Protein AF-A0A956S9A5-F1 (afdb_monomer_lite)

Sequence (241 aa):
MGPKPAIQQMDSRTGERVVLVNHPRTFAEIAREVYGDEKPAATLAALAGLPADEPAPAGTVLVVPPAGELESRRQAATAAQREFEAGLTAAKREGDLAASAHFKEALRLAPWRDDIRYNLGLSLLAAGFPLEALPPLEETARRRPDHAESRYALGSALRGLKAWDRAEREFDAAISLAPDHVAARLALARTHWDQGDTEGATAEVRDLIARYPDDPVTKTARQWLARATDQKVGASIRPQP

Structure (mmCIF, N/CA/C/O backbone):
data_AF-A0A956S9A5-F1
#
_entry.id   AF-A0A956S9A5-F1
#
loop_
_atom_site.group_PDB
_atom_site.id
_atom_site.type_symbol
_atom_site.label_atom_id
_atom_site.label_alt_id
_atom_site.label_comp_id
_atom_site.label_asym_id
_atom_site.label_entity_id
_atom_site.label_seq_id
_atom_site.pdbx_PDB_ins_code
_atom_site.Cartn_x
_atom_site.Cartn_y
_atom_site.Cartn_z
_atom_site.occupancy
_atom_site.B_iso_or_equiv
_atom_site.auth_seq_id
_atom_site.auth_comp_id
_atom_site.auth_asym_id
_atom_site.auth_atom_id
_atom_site.pdbx_PDB_model_num
ATOM 1 N N . MET A 1 1 ? -5.202 -22.635 -27.419 1.00 36.19 1 MET A N 1
ATOM 2 C CA . MET A 1 1 ? -5.432 -21.184 -27.256 1.00 36.19 1 MET A CA 1
ATOM 3 C C . MET A 1 1 ? -4.132 -20.593 -26.741 1.00 36.19 1 MET A C 1
ATOM 5 O O . MET A 1 1 ? -3.686 -21.033 -25.693 1.00 36.19 1 MET A O 1
ATOM 9 N N . GLY A 1 2 ? -3.461 -19.731 -27.510 1.00 39.34 2 GLY A N 1
ATOM 10 C CA . GLY A 1 2 ? -2.224 -19.084 -27.050 1.00 39.34 2 GLY A CA 1
ATOM 11 C C . GLY A 1 2 ? -2.500 -18.102 -25.901 1.00 39.34 2 GLY A C 1
ATOM 12 O O . GLY A 1 2 ? -3.649 -17.667 -25.761 1.00 39.34 2 GLY A O 1
ATOM 13 N N . PRO A 1 3 ? -1.498 -17.765 -25.068 1.00 48.66 3 PRO A N 1
ATOM 14 C CA . PRO A 1 3 ? -1.671 -16.778 -24.009 1.00 48.66 3 PRO A CA 1
ATOM 15 C C . PRO A 1 3 ? -2.125 -15.441 -24.612 1.00 48.66 3 PRO A C 1
ATOM 17 O O . PRO A 1 3 ? -1.601 -14.988 -25.629 1.00 48.66 3 PRO A O 1
ATOM 20 N N . LYS A 1 4 ? -3.147 -14.836 -24.001 1.00 48.91 4 LYS A N 1
ATOM 21 C CA . LYS A 1 4 ? -3.674 -13.517 -24.376 1.00 48.91 4 LYS A CA 1
ATOM 22 C C . LYS A 1 4 ? -2.534 -12.484 -24.245 1.00 48.91 4 LYS A C 1
ATOM 24 O O . LYS A 1 4 ? -1.832 -12.546 -23.233 1.00 48.91 4 LYS A O 1
ATOM 29 N N . PRO A 1 5 ? -2.336 -11.567 -25.212 1.00 48.38 5 PRO A N 1
ATOM 30 C CA . PRO A 1 5 ? -1.254 -10.582 -25.148 1.00 48.38 5 PRO A CA 1
ATOM 31 C C . PRO A 1 5 ? -1.337 -9.752 -23.860 1.00 48.38 5 PRO A C 1
ATOM 33 O O . PRO A 1 5 ? -2.430 -9.392 -23.415 1.00 48.38 5 PRO A O 1
ATOM 36 N N . ALA A 1 6 ? -0.184 -9.475 -23.250 1.00 56.06 6 ALA A N 1
ATOM 37 C CA . ALA A 1 6 ? -0.067 -8.793 -21.959 1.00 56.06 6 ALA A CA 1
ATOM 38 C C . ALA A 1 6 ? -0.166 -7.257 -22.070 1.00 56.06 6 ALA A C 1
ATOM 40 O O . ALA A 1 6 ? -0.225 -6.553 -21.061 1.00 56.06 6 ALA A O 1
ATOM 41 N N . ILE A 1 7 ? -0.197 -6.727 -23.296 1.00 55.84 7 ILE A N 1
ATOM 42 C CA . ILE A 1 7 ? -0.245 -5.291 -23.584 1.00 55.84 7 ILE A CA 1
ATOM 43 C C . ILE A 1 7 ? -1.703 -4.824 -23.552 1.00 55.84 7 ILE A C 1
ATOM 45 O O . ILE A 1 7 ? -2.476 -5.147 -24.453 1.00 55.84 7 ILE A O 1
ATOM 49 N N . GLN A 1 8 ? -2.082 -4.060 -22.526 1.00 59.78 8 GLN A N 1
ATOM 50 C CA . GLN A 1 8 ? -3.458 -3.568 -22.390 1.00 59.78 8 GLN A CA 1
ATOM 51 C C . GLN A 1 8 ? -3.634 -2.125 -22.871 1.00 59.78 8 GLN A C 1
ATOM 53 O O . GLN A 1 8 ? -4.724 -1.771 -23.316 1.00 59.78 8 GLN A O 1
ATOM 58 N N . GLN A 1 9 ? -2.589 -1.289 -22.825 1.00 61.34 9 GLN A N 1
ATOM 59 C CA . GLN A 1 9 ? -2.731 0.122 -23.188 1.00 61.34 9 GLN A CA 1
ATOM 60 C C . GLN A 1 9 ? -1.400 0.762 -23.604 1.00 61.34 9 GLN A C 1
ATOM 62 O O . GLN A 1 9 ? -0.365 0.522 -22.985 1.00 61.34 9 GLN A O 1
ATOM 67 N N . MET A 1 10 ? -1.434 1.589 -24.652 1.00 61.59 10 MET A N 1
ATOM 68 C CA . MET A 1 10 ? -0.328 2.450 -25.083 1.00 61.59 10 MET A CA 1
ATOM 69 C C . MET A 1 10 ? -0.740 3.900 -24.827 1.00 61.59 10 MET A C 1
ATOM 71 O O . MET A 1 10 ? -1.779 4.325 -25.337 1.00 61.59 10 MET A O 1
ATOM 75 N N . ASP A 1 11 ? 0.040 4.654 -24.052 1.00 67.19 11 ASP A N 1
ATOM 76 C CA . ASP A 1 11 ? -0.182 6.097 -23.936 1.00 67.19 11 ASP A CA 1
ATOM 77 C C . ASP A 1 11 ? 0.394 6.774 -25.183 1.00 67.19 11 ASP A C 1
ATOM 79 O O . ASP A 1 11 ? 1.605 6.806 -25.408 1.00 67.19 11 ASP A O 1
ATOM 83 N N . SER A 1 12 ? -0.489 7.319 -26.020 1.00 63.22 12 SER A N 1
ATOM 84 C CA . SER A 1 12 ? -0.116 7.972 -27.274 1.00 63.22 12 SER A CA 1
ATOM 85 C C . SER A 1 12 ? 0.717 9.245 -27.087 1.00 63.22 12 SER A C 1
ATOM 87 O O . SER A 1 12 ? 1.270 9.739 -28.065 1.00 63.22 12 SER A O 1
ATOM 89 N N . ARG A 1 13 ? 0.793 9.805 -25.871 1.00 68.00 13 ARG A N 1
ATOM 90 C CA . ARG A 1 13 ? 1.569 11.019 -25.568 1.00 68.00 13 ARG A CA 1
ATOM 91 C C . ARG A 1 13 ? 2.991 10.717 -25.113 1.00 68.00 13 ARG A C 1
ATOM 93 O O . ARG A 1 13 ? 3.889 11.481 -25.449 1.00 68.00 13 ARG A O 1
ATOM 100 N N . THR A 1 14 ? 3.198 9.640 -24.357 1.00 75.69 14 THR A N 1
ATOM 101 C CA . THR A 1 14 ? 4.522 9.276 -23.817 1.00 75.69 14 THR A CA 1
ATOM 102 C C . THR A 1 14 ? 5.188 8.142 -24.595 1.00 75.69 14 THR A C 1
ATOM 104 O O . THR A 1 14 ? 6.391 7.939 -24.473 1.00 75.69 14 THR A O 1
ATOM 107 N N . GLY A 1 15 ? 4.430 7.388 -25.399 1.00 81.00 15 GLY A N 1
ATOM 108 C CA . GLY A 1 15 ? 4.918 6.172 -26.053 1.00 81.00 15 GLY A CA 1
ATOM 109 C C . GLY A 1 15 ? 5.131 5.003 -25.084 1.00 81.00 15 GLY A C 1
ATOM 110 O O . GLY A 1 15 ? 5.594 3.941 -25.502 1.00 81.00 15 GLY A O 1
ATOM 111 N N . GLU A 1 16 ? 4.791 5.177 -23.803 1.00 86.50 16 GLU A N 1
ATOM 112 C CA . GLU A 1 16 ? 4.852 4.123 -22.799 1.00 86.50 16 GLU A CA 1
ATOM 113 C C . GLU A 1 16 ? 3.744 3.091 -23.035 1.00 86.50 16 GLU A C 1
ATOM 115 O O . GLU A 1 16 ? 2.628 3.398 -23.471 1.00 86.50 16 GLU A O 1
ATOM 120 N N . ARG A 1 17 ? 4.058 1.837 -22.718 1.00 87.75 17 ARG A N 1
ATOM 121 C CA . ARG A 1 17 ? 3.117 0.719 -22.743 1.00 87.75 17 ARG A CA 1
ATOM 122 C C . ARG A 1 17 ? 2.885 0.236 -21.325 1.00 87.75 17 ARG A C 1
ATOM 124 O O . ARG A 1 17 ? 3.840 -0.007 -20.597 1.00 87.75 17 ARG A O 1
ATOM 131 N N . VAL A 1 18 ? 1.628 0.045 -20.948 1.00 85.25 18 VAL A N 1
ATOM 132 C CA . VAL A 1 18 ? 1.277 -0.593 -19.678 1.00 85.25 18 VAL A CA 1
ATOM 133 C C . VAL A 1 18 ? 1.044 -2.076 -19.933 1.00 85.25 18 VAL A C 1
ATOM 135 O O . VAL A 1 18 ? 0.191 -2.465 -20.739 1.00 85.25 18 VAL A O 1
ATOM 138 N N . VAL A 1 19 ? 1.831 -2.901 -19.250 1.00 87.12 19 VAL A N 1
ATOM 139 C CA . VAL A 1 19 ? 1.773 -4.360 -19.318 1.00 87.12 19 VAL A CA 1
ATOM 140 C C . VAL A 1 19 ? 1.254 -4.886 -17.987 1.00 87.12 19 VAL A C 1
ATOM 142 O O . VAL A 1 19 ? 1.865 -4.639 -16.950 1.00 87.12 19 VAL A O 1
ATOM 145 N N . LEU A 1 20 ? 0.139 -5.618 -18.022 1.00 85.75 20 LEU A N 1
ATOM 146 C CA . LEU A 1 20 ? -0.380 -6.344 -16.862 1.00 85.75 20 LEU A CA 1
ATOM 147 C C . LEU A 1 20 ? -0.002 -7.820 -16.987 1.00 85.75 20 LEU A C 1
ATOM 149 O O . LEU A 1 20 ? -0.411 -8.510 -17.927 1.00 85.75 20 LEU A O 1
ATOM 153 N N . VAL A 1 21 ? 0.768 -8.315 -16.025 1.00 86.31 21 VAL A N 1
ATOM 154 C CA . VAL A 1 21 ? 1.187 -9.714 -15.965 1.00 86.31 21 VAL A CA 1
ATOM 155 C C . VAL A 1 21 ? 0.038 -10.549 -15.399 1.00 86.31 21 VAL A C 1
ATOM 157 O O . VAL A 1 21 ? -0.224 -10.537 -14.205 1.00 86.31 21 VAL A O 1
ATOM 160 N N . ASN A 1 22 ? -0.690 -11.271 -16.253 1.00 81.81 22 ASN A N 1
ATOM 161 C CA . ASN A 1 22 ? -1.873 -12.041 -15.825 1.00 81.81 22 ASN A CA 1
ATOM 162 C C . ASN A 1 22 ? -1.532 -13.382 -15.141 1.00 81.81 22 ASN A C 1
ATOM 164 O O . ASN A 1 22 ? -2.367 -13.961 -14.457 1.00 81.81 22 ASN A O 1
ATOM 168 N N . HIS A 1 23 ? -0.331 -13.906 -15.372 1.00 85.38 23 HIS A N 1
ATOM 169 C CA . HIS A 1 23 ? 0.218 -15.128 -14.778 1.00 85.38 23 HIS A CA 1
ATOM 170 C C . HIS A 1 23 ? 1.739 -14.970 -14.683 1.00 85.38 23 HIS A C 1
ATOM 172 O O . HIS A 1 23 ? 2.278 -14.189 -15.471 1.00 85.38 23 HIS A O 1
ATOM 178 N N . PRO A 1 24 ? 2.433 -15.681 -13.772 1.00 92.00 24 PRO A N 1
ATOM 179 C CA . PRO A 1 24 ? 3.872 -15.526 -13.605 1.00 92.00 24 PRO A CA 1
ATOM 180 C C . PRO A 1 24 ? 4.634 -15.675 -14.925 1.00 92.00 24 PRO A C 1
ATOM 182 O O . PRO A 1 24 ? 4.429 -16.655 -15.644 1.00 92.00 24 PRO A O 1
ATOM 185 N N . ARG A 1 25 ? 5.485 -14.697 -15.249 1.00 93.06 25 ARG A N 1
ATOM 186 C CA . ARG A 1 25 ? 6.255 -14.652 -16.502 1.00 93.06 25 ARG A CA 1
ATOM 187 C C . ARG A 1 25 ? 7.646 -14.094 -16.288 1.00 93.06 25 ARG A C 1
ATOM 189 O O . ARG A 1 25 ? 7.833 -13.146 -15.533 1.00 93.06 25 ARG A O 1
ATOM 196 N N . THR A 1 26 ? 8.622 -14.631 -17.003 1.00 95.94 26 THR A N 1
ATOM 197 C CA . THR A 1 26 ? 9.985 -14.094 -16.982 1.00 95.94 26 THR A CA 1
ATOM 198 C C . THR A 1 26 ? 10.046 -12.738 -17.686 1.00 95.94 26 THR A C 1
ATOM 200 O O . THR A 1 26 ? 9.329 -12.474 -18.657 1.00 95.94 26 THR A O 1
ATOM 203 N N . PHE A 1 27 ? 10.965 -11.873 -17.258 1.00 95.19 27 PHE A N 1
ATOM 204 C CA . PHE A 1 27 ? 11.183 -10.594 -17.937 1.00 95.19 27 PHE A CA 1
ATOM 205 C C . PHE A 1 27 ? 11.709 -10.754 -19.368 1.00 95.19 27 PHE A C 1
ATOM 207 O O . PHE A 1 27 ? 11.480 -9.876 -20.196 1.00 95.19 27 PHE A O 1
ATOM 214 N N . ALA A 1 28 ? 12.353 -11.879 -19.687 1.00 95.94 28 ALA A N 1
ATOM 215 C CA . ALA A 1 28 ? 12.784 -12.218 -21.041 1.00 95.94 28 ALA A CA 1
ATOM 216 C C . ALA A 1 28 ? 11.595 -12.484 -21.978 1.00 95.94 28 ALA A C 1
ATOM 218 O O . ALA A 1 28 ? 11.556 -11.977 -23.101 1.00 95.94 28 ALA A O 1
ATOM 219 N N . GLU A 1 29 ? 10.570 -13.200 -21.505 1.00 94.25 29 GLU A N 1
ATOM 220 C CA . GLU A 1 29 ? 9.326 -13.384 -22.257 1.00 94.25 29 GLU A CA 1
ATOM 221 C C . GLU A 1 29 ? 8.607 -12.054 -22.486 1.00 94.25 29 GLU A C 1
ATOM 223 O O . GLU A 1 29 ? 8.100 -11.819 -23.582 1.00 94.25 29 GLU A O 1
ATOM 228 N N . ILE A 1 30 ? 8.552 -11.192 -21.466 1.00 92.69 30 ILE A N 1
ATOM 229 C CA . ILE A 1 30 ? 7.927 -9.867 -21.575 1.00 92.69 30 ILE A CA 1
ATOM 230 C C . ILE A 1 30 ? 8.717 -8.994 -22.561 1.00 92.69 30 ILE A C 1
ATOM 232 O O . ILE A 1 30 ? 8.127 -8.375 -23.445 1.00 92.69 30 ILE A O 1
ATOM 236 N N . ALA A 1 31 ? 10.049 -8.980 -22.468 1.00 94.31 31 ALA A N 1
ATOM 237 C CA . ALA A 1 31 ? 10.907 -8.211 -23.362 1.00 94.31 31 ALA A CA 1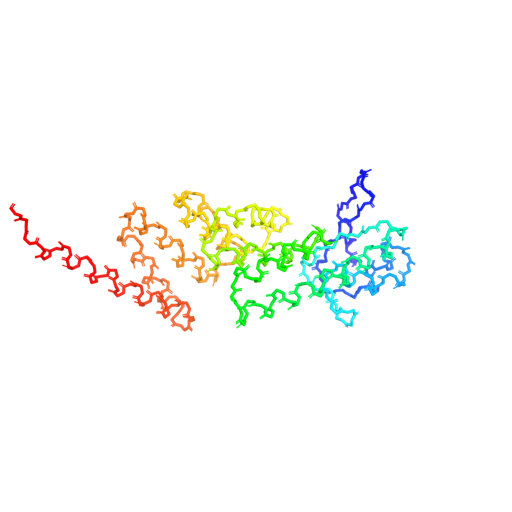
ATOM 238 C C . ALA A 1 31 ? 10.748 -8.651 -24.825 1.00 94.31 31 ALA A C 1
ATOM 240 O O . ALA A 1 31 ? 10.549 -7.802 -25.694 1.00 94.31 31 ALA A O 1
ATOM 241 N N . ARG A 1 32 ? 10.725 -9.964 -25.092 1.00 94.69 32 ARG A N 1
ATOM 242 C CA . ARG A 1 32 ? 10.516 -10.501 -26.444 1.00 94.69 32 ARG A CA 1
ATOM 243 C C . ARG A 1 32 ? 9.165 -10.081 -27.022 1.00 94.69 32 ARG A C 1
ATOM 245 O O . ARG A 1 32 ? 9.091 -9.743 -28.198 1.00 94.69 32 ARG A O 1
ATOM 252 N N . GLU A 1 33 ? 8.108 -10.084 -26.213 1.00 91.00 33 GLU A N 1
ATOM 253 C CA . GLU A 1 33 ? 6.774 -9.653 -26.647 1.00 91.00 33 GLU A CA 1
ATOM 254 C C . GLU A 1 33 ? 6.718 -8.152 -26.955 1.00 91.00 33 GLU A C 1
ATOM 256 O O . GLU A 1 33 ? 6.114 -7.745 -27.946 1.00 91.00 33 GLU A O 1
ATOM 261 N N . VAL A 1 34 ? 7.345 -7.320 -26.120 1.00 90.69 34 VAL A N 1
ATOM 262 C CA . VAL A 1 34 ? 7.227 -5.862 -26.236 1.00 90.69 34 VAL A CA 1
ATOM 263 C C . VAL A 1 34 ? 8.215 -5.275 -27.248 1.00 90.69 34 VAL A C 1
ATOM 265 O O . VAL A 1 34 ? 7.842 -4.377 -28.010 1.00 90.69 34 VAL A O 1
ATOM 268 N N . TYR A 1 35 ? 9.452 -5.767 -27.265 1.00 91.69 35 TYR A N 1
ATOM 269 C CA . TYR A 1 35 ? 10.567 -5.210 -28.038 1.00 91.69 35 TYR A CA 1
ATOM 270 C C . TYR A 1 35 ? 11.058 -6.115 -29.171 1.00 91.69 35 TYR A C 1
ATOM 272 O O . TYR A 1 35 ? 11.801 -5.648 -30.029 1.00 91.69 35 TYR A O 1
ATOM 280 N N . GLY A 1 36 ? 10.647 -7.385 -29.207 1.00 93.00 36 GLY A N 1
ATOM 281 C CA . GLY A 1 36 ? 11.116 -8.353 -30.202 1.00 93.00 36 GLY A CA 1
ATOM 282 C C . GLY A 1 36 ? 12.440 -9.041 -29.849 1.00 93.00 36 GLY A C 1
ATOM 283 O O . GLY A 1 36 ? 12.896 -9.887 -30.615 1.00 93.00 36 GLY A O 1
ATOM 284 N N . ASP A 1 37 ? 13.047 -8.733 -28.699 1.00 94.31 37 ASP A N 1
ATOM 285 C CA . ASP A 1 37 ? 14.264 -9.386 -28.210 1.00 94.31 37 ASP A CA 1
ATOM 286 C C . ASP A 1 37 ? 14.319 -9.439 -26.669 1.00 94.31 37 ASP A C 1
ATOM 288 O O . ASP A 1 37 ? 13.524 -8.798 -25.985 1.00 94.31 37 ASP A O 1
ATOM 292 N N . GLU A 1 38 ? 15.231 -10.240 -26.111 1.00 95.69 38 GLU A N 1
ATOM 293 C CA . GLU A 1 38 ? 15.335 -10.464 -24.658 1.00 95.69 38 GLU A CA 1
ATOM 294 C C . GLU A 1 38 ? 16.300 -9.513 -23.933 1.00 95.69 38 GLU A C 1
ATOM 296 O O . GLU A 1 38 ? 16.346 -9.519 -22.702 1.00 95.69 38 GLU A O 1
ATOM 301 N N . LYS A 1 39 ? 17.079 -8.687 -24.644 1.00 95.06 39 LYS A N 1
ATOM 302 C CA . LYS A 1 39 ? 18.122 -7.843 -24.032 1.00 95.06 39 LYS A CA 1
ATOM 303 C C . LYS A 1 39 ? 17.563 -6.887 -22.966 1.00 95.06 39 LYS A C 1
ATOM 305 O O . LYS A 1 39 ? 18.237 -6.706 -21.951 1.00 95.06 39 LYS A O 1
ATOM 310 N N . PRO A 1 40 ? 16.351 -6.307 -23.112 1.00 95.81 40 PRO A N 1
ATOM 311 C CA . PRO A 1 40 ? 15.763 -5.453 -22.084 1.00 95.81 40 PRO A CA 1
ATOM 312 C C . PRO A 1 40 ? 15.296 -6.173 -20.814 1.00 95.81 40 PRO A C 1
ATOM 314 O O . PRO A 1 40 ? 14.838 -5.487 -19.906 1.00 95.81 40 PRO A O 1
ATOM 317 N N . ALA A 1 41 ? 15.381 -7.505 -20.708 1.00 95.38 41 ALA A N 1
ATOM 318 C CA . ALA A 1 41 ? 14.819 -8.255 -19.579 1.00 95.38 41 ALA A CA 1
ATOM 319 C C . ALA A 1 41 ? 15.283 -7.727 -18.210 1.00 95.38 41 ALA A C 1
ATOM 321 O O . ALA A 1 41 ? 14.459 -7.408 -17.355 1.00 95.38 41 ALA A O 1
ATOM 322 N N . ALA A 1 42 ? 16.594 -7.549 -18.026 1.00 95.25 42 ALA A N 1
ATOM 323 C CA . ALA A 1 42 ? 17.145 -7.021 -16.776 1.00 95.25 42 ALA A CA 1
ATOM 324 C C . ALA A 1 42 ? 16.690 -5.577 -16.497 1.00 95.25 42 ALA A C 1
ATOM 326 O O . ALA A 1 42 ? 16.476 -5.198 -15.347 1.00 95.25 42 ALA A O 1
ATOM 327 N N . THR A 1 43 ? 16.500 -4.771 -17.546 1.00 96.19 43 THR A N 1
ATOM 328 C CA . THR A 1 43 ? 15.936 -3.425 -17.411 1.00 96.19 43 THR A CA 1
ATOM 329 C C . THR A 1 43 ? 14.488 -3.487 -16.951 1.00 96.19 43 THR A C 1
ATOM 331 O O . THR A 1 43 ? 14.124 -2.773 -16.026 1.00 96.19 43 THR A O 1
ATOM 334 N N . LEU A 1 44 ? 13.665 -4.353 -17.547 1.00 95.38 44 LEU A N 1
ATOM 335 C CA . LEU A 1 44 ? 12.268 -4.515 -17.149 1.00 95.38 44 LEU A CA 1
ATOM 336 C C . LEU A 1 44 ? 12.135 -4.983 -15.695 1.00 95.38 44 LEU A C 1
ATOM 338 O O . LEU A 1 44 ? 11.287 -4.460 -14.974 1.00 95.38 44 LEU A O 1
ATOM 342 N N . ALA A 1 45 ? 13.012 -5.886 -15.250 1.00 95.00 45 ALA A N 1
ATOM 343 C CA . ALA A 1 45 ? 13.087 -6.304 -13.853 1.00 95.00 45 ALA A CA 1
ATOM 344 C C . ALA A 1 45 ? 13.397 -5.122 -12.921 1.00 95.00 45 ALA A C 1
ATOM 346 O O . ALA A 1 45 ? 12.664 -4.867 -11.964 1.00 95.00 45 ALA A O 1
ATOM 347 N N . ALA A 1 46 ? 14.409 -4.318 -13.266 1.00 95.06 46 ALA A N 1
ATOM 348 C CA . ALA A 1 46 ? 14.752 -3.116 -12.510 1.00 95.06 46 ALA A CA 1
ATOM 349 C C . ALA A 1 46 ? 13.588 -2.108 -12.461 1.00 95.06 46 ALA A C 1
ATOM 351 O O . ALA A 1 46 ? 13.290 -1.558 -11.400 1.00 95.06 46 ALA A O 1
ATOM 352 N N . LEU A 1 47 ? 12.884 -1.897 -13.580 1.00 94.75 47 LEU A N 1
ATOM 353 C CA . LEU A 1 47 ? 11.714 -1.014 -13.639 1.00 94.75 47 LEU A CA 1
ATOM 354 C C . LEU A 1 47 ? 10.554 -1.502 -12.770 1.00 94.75 47 LEU A C 1
ATOM 356 O O . LEU A 1 47 ? 9.820 -0.662 -12.250 1.00 94.75 47 LEU A O 1
ATOM 360 N N . ALA A 1 48 ? 10.411 -2.818 -12.603 1.00 92.56 48 ALA A N 1
ATOM 361 C CA . ALA A 1 48 ? 9.445 -3.431 -11.698 1.00 92.56 48 ALA A CA 1
ATOM 362 C C . ALA A 1 48 ? 9.896 -3.415 -10.228 1.00 92.56 48 ALA A C 1
ATOM 364 O O . ALA A 1 48 ? 9.067 -3.604 -9.344 1.00 92.56 48 ALA A O 1
ATOM 365 N N . GLY A 1 49 ? 11.190 -3.210 -9.960 1.00 92.69 49 GLY A N 1
ATOM 366 C CA . GLY A 1 49 ? 11.757 -3.395 -8.622 1.00 92.69 49 GLY A CA 1
ATOM 367 C C . GLY A 1 49 ? 11.891 -4.840 -8.192 1.00 92.69 49 GLY A C 1
ATOM 368 O O . GLY A 1 49 ? 11.838 -5.117 -6.998 1.00 92.69 49 GLY A O 1
ATOM 369 N N . LEU A 1 50 ? 12.008 -5.748 -9.156 1.00 92.31 50 LEU A N 1
ATOM 370 C CA . LEU A 1 50 ? 12.055 -7.180 -8.917 1.00 92.31 50 LEU A CA 1
ATOM 371 C C . LEU A 1 50 ? 13.422 -7.748 -9.323 1.00 92.31 50 LEU A C 1
ATOM 373 O O . LEU A 1 50 ? 14.082 -7.183 -10.205 1.00 92.31 50 LEU A O 1
ATOM 377 N N . PRO A 1 51 ? 13.856 -8.860 -8.704 1.00 91.81 51 PRO A N 1
ATOM 378 C CA . PRO A 1 51 ? 15.035 -9.593 -9.150 1.00 91.81 51 PRO A CA 1
ATOM 379 C C . PRO A 1 51 ? 14.879 -10.043 -10.608 1.00 91.81 51 PRO A C 1
ATOM 381 O O . PRO A 1 51 ? 13.795 -10.428 -11.042 1.00 91.81 51 PRO A O 1
ATOM 384 N N . ALA A 1 52 ? 15.960 -9.980 -11.388 1.00 90.44 52 ALA A N 1
ATOM 385 C CA . ALA A 1 52 ? 15.920 -10.329 -12.812 1.00 90.44 52 ALA A CA 1
ATOM 386 C C . ALA A 1 52 ? 15.835 -11.843 -13.069 1.00 90.44 52 ALA A C 1
ATOM 388 O O . ALA A 1 52 ? 15.462 -12.259 -14.166 1.00 90.44 52 ALA A O 1
ATOM 389 N N . ASP A 1 53 ? 16.206 -12.645 -12.077 1.00 91.62 53 ASP A N 1
ATOM 390 C CA . ASP A 1 53 ? 16.165 -14.104 -12.067 1.00 91.62 53 ASP A CA 1
ATOM 391 C C . ASP A 1 53 ? 14.816 -14.671 -11.600 1.00 91.62 53 ASP A C 1
ATOM 393 O O . ASP A 1 53 ? 14.548 -15.855 -11.804 1.00 91.62 53 ASP A O 1
ATOM 397 N N . GLU A 1 54 ? 13.937 -13.831 -11.050 1.00 92.69 54 GLU A N 1
ATOM 398 C CA . GLU A 1 54 ? 12.587 -14.218 -10.655 1.00 92.69 54 GLU A CA 1
ATOM 399 C C . GLU A 1 54 ? 11.549 -13.831 -11.724 1.00 92.69 54 GLU A C 1
ATOM 401 O O . GLU A 1 54 ? 11.659 -12.787 -12.380 1.00 92.69 54 GLU A O 1
ATOM 406 N N . PRO A 1 55 ? 10.508 -14.657 -11.933 1.00 92.69 55 PRO A N 1
ATOM 407 C CA . PRO A 1 55 ? 9.402 -14.272 -12.792 1.00 92.69 55 PRO A CA 1
ATOM 408 C C . PRO A 1 55 ? 8.615 -13.122 -12.155 1.00 92.69 55 PRO A C 1
ATOM 410 O O . PRO A 1 55 ? 8.335 -13.131 -10.958 1.00 92.69 55 PRO A O 1
ATOM 413 N N . ALA A 1 56 ? 8.177 -12.171 -12.979 1.00 91.50 56 ALA A N 1
ATOM 414 C CA . ALA A 1 56 ? 7.190 -11.181 -12.581 1.00 91.50 56 ALA A CA 1
ATOM 415 C C . ALA A 1 56 ? 5.910 -11.905 -12.121 1.00 91.50 56 ALA A C 1
ATOM 417 O O . ALA A 1 56 ? 5.360 -12.692 -12.902 1.00 91.50 56 ALA A O 1
ATOM 418 N N . PRO A 1 57 ? 5.433 -11.680 -10.884 1.00 90.88 57 PRO A N 1
ATOM 419 C CA . PRO A 1 57 ? 4.209 -12.296 -10.384 1.00 90.88 57 PRO A CA 1
ATOM 420 C C . PRO A 1 57 ? 2.961 -11.914 -11.185 1.00 90.88 57 PRO A C 1
ATOM 422 O O . PRO A 1 57 ? 2.911 -10.903 -11.889 1.00 90.88 57 PRO A O 1
ATOM 425 N N . ALA A 1 58 ? 1.897 -12.703 -11.022 1.00 86.12 58 ALA A N 1
ATOM 426 C CA . ALA A 1 58 ? 0.579 -12.283 -11.482 1.00 86.12 58 ALA A CA 1
ATOM 427 C C . ALA A 1 58 ? 0.157 -10.978 -10.775 1.00 86.12 58 ALA A C 1
ATOM 429 O O . ALA A 1 58 ? 0.404 -10.800 -9.584 1.00 86.12 58 ALA A O 1
ATOM 430 N N . GLY A 1 59 ? -0.468 -10.064 -11.513 1.00 80.69 59 GLY A N 1
ATOM 431 C CA . GLY A 1 59 ? -0.843 -8.733 -11.039 1.00 80.69 59 GLY A CA 1
ATOM 432 C C . GLY A 1 59 ? 0.275 -7.688 -11.122 1.00 80.69 59 GLY A C 1
ATOM 433 O O . GLY A 1 59 ? 0.032 -6.527 -10.796 1.00 80.69 59 GLY A O 1
ATOM 434 N N . THR A 1 60 ? 1.489 -8.041 -11.570 1.00 86.00 60 THR A N 1
ATOM 435 C CA . THR A 1 60 ? 2.534 -7.036 -11.815 1.00 86.00 60 THR A CA 1
ATOM 436 C C . THR A 1 60 ? 2.097 -6.092 -12.932 1.00 86.00 60 THR A C 1
ATOM 438 O O . THR A 1 60 ? 1.862 -6.511 -14.066 1.00 86.00 60 THR A O 1
ATOM 441 N N . VAL A 1 61 ? 2.020 -4.803 -12.605 1.00 84.56 61 VAL A N 1
ATOM 442 C CA . VAL A 1 61 ? 1.811 -3.716 -13.563 1.00 84.56 61 VAL A CA 1
ATOM 443 C C . VAL A 1 61 ? 3.171 -3.129 -13.906 1.00 84.56 61 VAL A C 1
ATOM 445 O O . VAL A 1 61 ? 3.863 -2.596 -13.041 1.00 84.56 61 VAL A O 1
ATOM 448 N N . LEU A 1 62 ? 3.557 -3.222 -15.173 1.00 88.00 62 LEU A N 1
ATOM 449 C CA . LEU A 1 62 ? 4.824 -2.715 -15.672 1.00 88.00 62 LEU A CA 1
ATOM 450 C C . LEU A 1 62 ? 4.574 -1.569 -16.650 1.00 88.00 62 LEU A C 1
ATOM 452 O O . LEU A 1 62 ? 3.907 -1.742 -17.670 1.00 88.00 62 LEU A O 1
ATOM 456 N N . VAL A 1 63 ? 5.140 -0.403 -16.347 1.00 88.50 63 VAL A N 1
ATOM 457 C CA . VAL A 1 63 ? 5.192 0.725 -17.281 1.00 88.50 63 VAL A CA 1
ATOM 458 C C . VAL A 1 63 ? 6.469 0.587 -18.096 1.00 88.50 63 VAL A C 1
ATOM 460 O O . VAL A 1 63 ? 7.576 0.769 -17.591 1.00 88.50 63 VAL A O 1
ATOM 463 N N . VAL A 1 64 ? 6.303 0.203 -19.353 1.00 90.56 64 VAL A N 1
ATOM 464 C CA . VAL A 1 64 ? 7.384 -0.132 -20.267 1.00 90.56 64 VAL A CA 1
ATOM 465 C C . VAL A 1 64 ? 7.672 1.071 -21.174 1.00 90.56 64 VAL A C 1
ATOM 467 O O . VAL A 1 64 ? 6.794 1.464 -21.947 1.00 90.56 64 VAL A O 1
ATOM 470 N N . PRO A 1 65 ? 8.869 1.679 -21.100 1.00 92.25 65 PRO A N 1
ATOM 471 C CA . PRO A 1 65 ? 9.198 2.870 -21.875 1.00 92.25 65 PRO A CA 1
ATOM 472 C C . PRO A 1 65 ? 9.606 2.519 -23.320 1.00 92.25 65 PRO A C 1
ATOM 474 O O . PRO A 1 65 ? 9.929 1.362 -23.617 1.00 92.25 65 PRO A O 1
ATOM 477 N N . PRO A 1 66 ? 9.649 3.497 -24.241 1.00 92.25 66 PRO A N 1
ATOM 478 C CA . PRO A 1 66 ? 10.231 3.304 -25.567 1.00 92.25 66 PRO A CA 1
ATOM 479 C C . PRO A 1 66 ? 11.681 2.801 -25.498 1.00 92.25 66 PRO A C 1
ATOM 481 O O . PRO A 1 66 ? 12.418 3.116 -24.564 1.00 92.25 66 PRO A O 1
ATOM 484 N N . ALA A 1 67 ? 12.128 2.062 -26.520 1.00 92.19 67 ALA A N 1
ATOM 485 C CA . ALA A 1 67 ? 13.463 1.449 -26.532 1.00 92.19 67 ALA A CA 1
ATOM 486 C C . ALA A 1 67 ? 14.609 2.462 -26.314 1.00 92.19 67 ALA A C 1
ATOM 488 O O . ALA A 1 67 ? 15.589 2.149 -25.643 1.00 92.19 67 ALA A O 1
ATOM 489 N N . GLY A 1 68 ? 14.462 3.691 -26.824 1.00 93.94 68 GLY A N 1
ATOM 490 C CA . GLY A 1 68 ? 15.446 4.768 -26.656 1.00 93.94 68 GLY A CA 1
ATOM 491 C C . GLY A 1 68 ? 15.583 5.306 -25.224 1.00 93.94 68 GLY A C 1
ATOM 492 O O . GLY A 1 68 ? 16.574 5.961 -24.920 1.00 93.94 68 GLY A O 1
ATOM 493 N N . GLU A 1 69 ? 14.629 5.014 -24.337 1.00 94.81 69 GLU A N 1
ATOM 494 C CA . GLU A 1 69 ? 14.633 5.448 -22.932 1.00 94.81 69 GLU A CA 1
ATOM 495 C C . GLU A 1 69 ? 15.059 4.343 -21.957 1.00 94.81 69 GLU A C 1
ATOM 497 O O . GLU A 1 69 ? 15.198 4.597 -20.763 1.00 94.81 69 GLU A O 1
ATOM 502 N N . LEU A 1 70 ? 15.274 3.110 -22.430 1.00 94.38 70 LEU A N 1
ATOM 503 C CA . LEU A 1 70 ? 15.548 1.962 -21.562 1.00 94.38 70 LEU A CA 1
ATOM 504 C C . LEU A 1 70 ? 16.729 2.203 -20.617 1.00 94.38 70 LEU A C 1
ATOM 506 O O . LEU A 1 70 ? 16.630 1.904 -19.431 1.00 94.38 70 LEU A O 1
ATOM 510 N N . GLU A 1 71 ? 17.831 2.764 -21.113 1.00 94.81 71 GLU A N 1
ATOM 511 C CA . GLU A 1 71 ? 19.032 2.950 -20.296 1.00 94.81 71 GLU A CA 1
ATOM 512 C C . GLU A 1 71 ? 18.859 4.044 -19.235 1.00 94.81 71 GLU A C 1
ATOM 514 O O . GLU A 1 71 ? 19.205 3.831 -18.073 1.00 94.81 71 GLU A O 1
ATOM 519 N N . SER A 1 72 ? 18.268 5.189 -19.588 1.00 95.56 72 SER A N 1
ATOM 520 C CA . SER A 1 72 ? 18.007 6.256 -18.613 1.00 95.56 72 SER A CA 1
ATOM 521 C C . SER A 1 72 ? 17.001 5.800 -17.552 1.00 95.56 72 SER A C 1
ATOM 523 O O . SER A 1 72 ? 17.204 6.030 -16.359 1.00 95.56 72 SER A O 1
ATOM 525 N N . ARG A 1 73 ? 15.957 5.070 -17.964 1.00 94.81 73 ARG A N 1
ATOM 526 C CA . ARG A 1 73 ? 14.959 4.476 -17.066 1.00 94.81 73 ARG A CA 1
ATOM 527 C C . ARG A 1 73 ? 15.573 3.411 -16.163 1.00 94.81 73 ARG A C 1
ATOM 529 O O . ARG A 1 73 ? 15.246 3.376 -14.980 1.00 94.81 73 ARG A O 1
ATOM 536 N N . ARG A 1 74 ? 16.509 2.601 -16.670 1.00 95.38 74 ARG A N 1
ATOM 537 C CA . ARG A 1 74 ? 17.280 1.636 -15.871 1.00 95.38 74 ARG A CA 1
ATOM 538 C C . ARG A 1 74 ? 18.103 2.334 -14.794 1.00 95.38 74 ARG A C 1
ATOM 540 O O . ARG A 1 74 ? 18.056 1.929 -13.640 1.00 95.38 74 ARG A O 1
ATOM 547 N N . GLN A 1 75 ? 18.834 3.390 -15.147 1.00 96.31 75 GLN A N 1
ATOM 548 C CA . GLN A 1 75 ? 19.648 4.147 -14.189 1.00 96.31 75 GLN A CA 1
ATOM 549 C C . GLN A 1 75 ? 18.786 4.782 -13.094 1.00 96.31 75 GLN A C 1
ATOM 551 O O . GLN A 1 75 ? 19.113 4.670 -11.910 1.00 96.31 75 GLN A O 1
ATOM 556 N N . ALA A 1 76 ? 17.661 5.385 -13.483 1.00 96.88 76 ALA A N 1
ATOM 557 C CA . ALA A 1 76 ? 16.683 5.937 -12.556 1.00 96.88 76 ALA A CA 1
ATOM 558 C C . ALA A 1 76 ? 16.085 4.855 -11.640 1.00 96.88 76 ALA A C 1
ATOM 560 O O . ALA A 1 76 ? 16.017 5.057 -10.431 1.00 96.88 76 ALA A O 1
ATOM 561 N N . ALA A 1 77 ? 15.741 3.682 -12.181 1.00 95.94 77 ALA A N 1
ATOM 562 C CA . ALA A 1 77 ? 15.231 2.553 -11.406 1.00 95.94 77 ALA A CA 1
ATOM 563 C C . ALA A 1 77 ? 16.253 2.016 -10.399 1.00 95.94 77 ALA A C 1
ATOM 565 O O . ALA A 1 77 ? 15.914 1.802 -9.240 1.00 95.94 77 ALA A O 1
ATOM 566 N N . THR A 1 78 ? 17.516 1.856 -10.798 1.00 95.88 78 THR A N 1
ATOM 567 C CA . THR A 1 78 ? 18.585 1.418 -9.891 1.00 95.88 78 THR A CA 1
ATOM 568 C C . THR A 1 78 ? 18.829 2.438 -8.780 1.00 95.88 78 THR A C 1
ATOM 570 O O . THR A 1 78 ? 19.059 2.060 -7.633 1.00 95.88 78 THR A O 1
ATOM 573 N N . ALA A 1 79 ? 18.784 3.737 -9.090 1.00 97.50 79 ALA A N 1
ATOM 574 C CA . ALA A 1 79 ? 18.898 4.780 -8.075 1.00 97.50 79 ALA A CA 1
ATOM 575 C C . ALA A 1 79 ? 17.699 4.773 -7.115 1.00 97.50 79 ALA A C 1
ATOM 577 O O . ALA A 1 79 ? 17.897 4.789 -5.902 1.00 97.50 79 ALA A O 1
ATOM 578 N N . ALA A 1 80 ? 16.480 4.660 -7.648 1.00 98.06 80 ALA A N 1
ATOM 579 C CA . ALA A 1 80 ? 15.262 4.543 -6.855 1.00 98.06 80 ALA A CA 1
ATOM 580 C C . ALA A 1 80 ? 15.280 3.305 -5.950 1.00 98.06 80 ALA A C 1
ATOM 582 O O . ALA A 1 80 ? 14.863 3.389 -4.802 1.00 98.06 80 ALA A O 1
ATOM 583 N N . GLN A 1 81 ? 15.801 2.175 -6.434 1.00 97.00 81 GLN A N 1
ATOM 584 C CA . GLN A 1 81 ? 15.907 0.942 -5.655 1.00 97.00 81 GLN A CA 1
ATOM 585 C C . GLN A 1 81 ? 16.816 1.114 -4.431 1.00 97.00 81 GLN A C 1
ATOM 587 O O . GLN A 1 81 ? 16.470 0.646 -3.350 1.00 97.00 81 GLN A O 1
ATOM 592 N N . ARG A 1 82 ? 17.935 1.841 -4.563 1.00 97.88 82 ARG A N 1
ATOM 593 C CA . ARG A 1 82 ? 18.803 2.146 -3.412 1.00 97.88 82 ARG A CA 1
ATOM 594 C C . ARG A 1 82 ? 18.084 2.986 -2.361 1.00 97.88 82 ARG A C 1
ATOM 596 O O . ARG A 1 82 ? 18.167 2.678 -1.178 1.00 97.88 82 ARG A O 1
ATOM 603 N N . GLU A 1 83 ? 17.365 4.019 -2.790 1.00 98.56 83 GLU A N 1
ATOM 604 C CA . GLU A 1 83 ? 16.577 4.853 -1.877 1.00 98.56 83 GLU A CA 1
ATOM 605 C C . GLU A 1 83 ? 15.422 4.067 -1.248 1.00 98.56 83 GLU A C 1
ATOM 607 O O . GLU A 1 83 ? 15.141 4.209 -0.064 1.00 98.56 83 GLU A O 1
ATOM 612 N N . PHE A 1 84 ? 14.789 3.164 -1.995 1.00 98.25 84 PHE A N 1
ATOM 613 C CA . PHE A 1 84 ? 13.762 2.277 -1.461 1.00 98.25 84 PHE A CA 1
ATOM 614 C C . PHE A 1 84 ? 14.311 1.368 -0.349 1.00 98.25 84 PHE A C 1
ATOM 616 O O . PHE A 1 84 ? 13.720 1.275 0.726 1.00 98.25 84 PHE A O 1
ATOM 623 N N . GLU A 1 85 ? 15.473 0.750 -0.557 1.00 97.88 85 GLU A N 1
ATOM 624 C CA . GLU A 1 85 ? 16.134 -0.077 0.461 1.00 97.88 85 GLU A CA 1
ATOM 625 C C . GLU A 1 85 ? 16.597 0.736 1.678 1.00 97.88 85 GLU A C 1
ATOM 627 O O . GLU A 1 85 ? 16.483 0.269 2.820 1.00 97.88 85 GLU A O 1
ATOM 632 N N . ALA A 1 86 ? 17.063 1.968 1.458 1.00 98.31 86 ALA A N 1
ATOM 633 C CA . ALA A 1 86 ? 17.364 2.906 2.533 1.00 98.31 86 ALA A CA 1
ATOM 634 C C . ALA A 1 86 ? 16.102 3.236 3.345 1.00 98.31 86 ALA A C 1
ATOM 636 O O . ALA A 1 86 ? 16.141 3.167 4.571 1.00 98.31 86 ALA A O 1
ATOM 637 N N . GLY A 1 87 ? 14.961 3.469 2.688 1.00 98.31 87 GLY A N 1
ATOM 638 C CA . GLY A 1 87 ? 13.669 3.689 3.343 1.00 98.31 87 GLY A CA 1
ATOM 639 C C . GLY A 1 87 ? 13.214 2.499 4.188 1.00 98.31 87 GLY A C 1
ATOM 640 O O . GLY A 1 87 ? 12.860 2.670 5.354 1.00 98.31 87 GLY A O 1
ATOM 641 N N . LEU A 1 88 ? 13.314 1.275 3.658 1.00 97.50 88 LEU A N 1
ATOM 642 C CA . LEU A 1 88 ? 13.013 0.052 4.416 1.00 97.50 88 LEU A CA 1
ATOM 643 C C . LEU A 1 88 ? 13.935 -0.130 5.631 1.00 97.50 88 LEU A C 1
ATOM 645 O O . LEU A 1 88 ? 13.516 -0.647 6.670 1.00 97.50 88 LEU A O 1
ATOM 649 N N . THR A 1 89 ? 15.199 0.275 5.507 1.00 98.25 89 THR A N 1
ATOM 650 C CA . THR A 1 89 ? 16.173 0.224 6.603 1.00 98.25 89 THR A CA 1
ATOM 651 C C . THR A 1 89 ? 15.876 1.288 7.658 1.00 98.25 89 THR A C 1
ATOM 653 O O . THR A 1 89 ? 15.861 0.974 8.852 1.00 98.25 89 THR A O 1
ATOM 656 N N . ALA A 1 90 ? 15.583 2.516 7.231 1.00 98.06 90 ALA A N 1
ATOM 657 C CA . ALA A 1 90 ? 15.229 3.632 8.097 1.00 98.06 90 ALA A CA 1
ATOM 658 C C . ALA A 1 90 ? 13.948 3.340 8.888 1.00 98.06 90 ALA A C 1
ATOM 660 O O . ALA A 1 90 ? 13.935 3.551 10.097 1.00 98.06 90 ALA A O 1
ATOM 661 N N . ALA A 1 91 ? 12.925 2.730 8.277 1.00 97.12 91 ALA A N 1
ATOM 662 C CA . ALA A 1 91 ? 11.695 2.336 8.976 1.00 97.12 91 ALA A CA 1
ATOM 663 C C . ALA A 1 91 ? 11.977 1.450 10.205 1.00 97.12 91 ALA A C 1
ATOM 665 O O . ALA A 1 91 ? 11.330 1.578 11.240 1.00 97.12 91 ALA A O 1
ATOM 666 N N . LYS A 1 92 ? 12.993 0.580 10.118 1.00 96.19 92 LYS A N 1
ATOM 667 C CA . LYS A 1 92 ? 13.384 -0.331 11.205 1.00 96.19 92 LYS A CA 1
ATOM 668 C C . LYS A 1 92 ? 14.292 0.310 12.257 1.00 96.19 92 LYS A C 1
ATOM 670 O O . LYS A 1 92 ? 14.338 -0.187 13.379 1.00 96.19 92 LYS A O 1
ATOM 675 N N . ARG A 1 93 ? 15.076 1.328 11.890 1.00 97.25 93 ARG A N 1
ATOM 676 C CA . ARG A 1 93 ? 16.167 1.870 12.727 1.00 97.25 93 ARG A CA 1
ATOM 677 C C . ARG A 1 93 ? 15.909 3.273 13.259 1.00 97.25 93 ARG A C 1
ATOM 679 O O . ARG A 1 93 ? 16.316 3.582 14.372 1.00 97.25 93 ARG A O 1
ATOM 686 N N . GLU A 1 94 ? 15.271 4.103 12.453 1.00 96.88 94 GLU A N 1
ATOM 687 C CA . GLU A 1 94 ? 15.136 5.549 12.649 1.00 96.88 94 GLU A CA 1
ATOM 688 C C . GLU A 1 94 ? 13.666 5.973 12.759 1.00 96.88 94 GLU A C 1
ATOM 690 O O . GLU A 1 94 ? 13.359 6.999 13.362 1.00 96.88 94 GLU A O 1
ATOM 695 N N . GLY A 1 95 ? 12.754 5.152 12.231 1.00 97.31 95 GLY A N 1
ATOM 696 C CA . GLY A 1 95 ? 11.311 5.346 12.283 1.00 97.31 95 GLY A CA 1
ATOM 697 C C . GLY A 1 95 ? 10.707 5.750 10.940 1.00 97.31 95 GLY A C 1
ATOM 698 O O . GLY A 1 95 ? 11.396 6.040 9.958 1.00 97.31 95 GLY A O 1
ATOM 699 N N . ASP A 1 96 ? 9.378 5.770 10.901 1.00 97.25 96 ASP A N 1
ATOM 700 C CA . ASP A 1 96 ? 8.622 5.900 9.655 1.00 97.25 96 ASP A CA 1
ATOM 701 C C . ASP A 1 96 ? 8.751 7.276 8.987 1.00 97.25 96 ASP A C 1
ATOM 703 O O . ASP A 1 96 ? 8.685 7.384 7.762 1.00 97.25 96 ASP A O 1
ATOM 707 N N . LEU A 1 97 ? 9.008 8.339 9.756 1.00 97.62 97 LEU A N 1
ATOM 708 C CA . LEU A 1 97 ? 9.216 9.665 9.173 1.00 97.62 97 LEU A CA 1
ATOM 709 C C . LEU A 1 97 ? 10.512 9.717 8.347 1.00 97.62 97 LEU A C 1
ATOM 711 O O . LEU A 1 97 ? 10.497 10.230 7.228 1.00 97.62 97 LEU A O 1
ATOM 715 N N . ALA A 1 98 ? 11.605 9.134 8.851 1.00 97.94 98 ALA A N 1
ATOM 716 C CA . ALA A 1 98 ? 12.862 9.018 8.108 1.00 97.94 98 ALA A CA 1
ATOM 717 C C . ALA A 1 98 ? 12.689 8.131 6.863 1.00 97.94 98 ALA A C 1
ATOM 719 O O . ALA A 1 98 ? 13.122 8.498 5.769 1.00 97.94 98 ALA A O 1
ATOM 720 N N . ALA A 1 99 ? 11.961 7.017 6.998 1.00 98.38 99 ALA A N 1
ATOM 721 C CA . ALA A 1 99 ? 11.613 6.154 5.871 1.00 98.38 99 ALA A CA 1
ATOM 722 C C . ALA A 1 99 ? 10.854 6.905 4.767 1.00 98.38 99 ALA A C 1
ATOM 724 O O . ALA A 1 99 ? 11.172 6.766 3.585 1.00 98.38 99 ALA A O 1
ATOM 725 N N . SER A 1 100 ? 9.894 7.757 5.143 1.00 98.31 100 SER A N 1
ATOM 726 C CA . SER A 1 100 ? 9.106 8.538 4.185 1.00 98.31 100 SER A CA 1
ATOM 727 C C . SER A 1 100 ? 9.966 9.476 3.326 1.00 98.31 100 SER A C 1
ATOM 729 O O . SER A 1 100 ? 9.672 9.658 2.145 1.00 98.31 100 SER A O 1
ATOM 731 N N . ALA A 1 101 ? 11.060 10.028 3.867 1.00 98.31 101 ALA A N 1
ATOM 732 C CA . ALA A 1 101 ? 11.966 10.891 3.110 1.00 98.31 101 ALA A CA 1
ATOM 733 C C . ALA A 1 101 ? 12.681 10.114 1.992 1.00 98.31 101 ALA A C 1
ATOM 735 O O . ALA A 1 101 ? 12.702 10.561 0.844 1.00 98.31 101 ALA A O 1
ATOM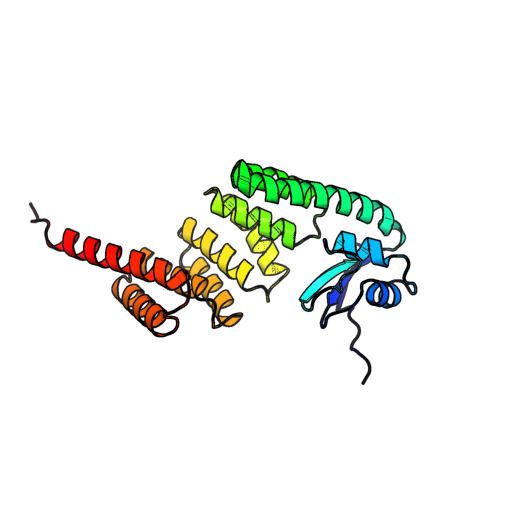 736 N N . HIS A 1 102 ? 13.176 8.916 2.307 1.00 98.62 102 HIS A N 1
ATOM 737 C CA . HIS A 1 102 ? 13.779 8.013 1.330 1.00 98.62 102 HIS A CA 1
ATOM 738 C C . HIS A 1 102 ? 12.769 7.527 0.287 1.00 98.62 102 HIS A C 1
ATOM 740 O O . HIS A 1 102 ? 13.041 7.590 -0.909 1.00 98.62 102 HIS A O 1
ATOM 746 N N . PHE A 1 103 ? 11.561 7.121 0.696 1.00 98.69 103 PHE A N 1
ATOM 747 C CA . PHE A 1 103 ? 10.527 6.714 -0.261 1.00 98.69 103 PHE A CA 1
ATOM 748 C C . PHE A 1 103 ? 10.079 7.859 -1.171 1.00 98.69 103 PHE A C 1
ATOM 750 O O . PHE A 1 103 ? 9.792 7.634 -2.347 1.00 98.69 103 PHE A O 1
ATOM 757 N N . LYS A 1 104 ? 10.062 9.096 -0.669 1.00 98.56 104 LYS A N 1
ATOM 758 C CA . LYS A 1 104 ? 9.776 10.282 -1.480 1.00 98.56 104 LYS A CA 1
ATOM 759 C C . LYS A 1 104 ? 10.846 10.505 -2.548 1.00 98.56 104 LYS A C 1
ATOM 761 O O . LYS A 1 104 ? 10.495 10.780 -3.695 1.00 98.56 104 LYS A O 1
ATOM 766 N N . GLU A 1 105 ? 12.122 10.357 -2.201 1.00 98.62 105 GLU A N 1
ATOM 767 C CA . GLU A 1 105 ? 13.216 10.474 -3.169 1.00 98.62 105 GLU A CA 1
ATOM 768 C C . GLU A 1 105 ? 13.216 9.314 -4.174 1.00 98.62 105 GLU A C 1
ATOM 770 O O . GLU A 1 105 ? 13.310 9.533 -5.384 1.00 98.62 105 GLU A O 1
ATOM 775 N N . ALA A 1 106 ? 12.988 8.088 -3.704 1.00 98.44 106 ALA A N 1
ATOM 776 C CA . ALA A 1 106 ? 12.831 6.917 -4.556 1.00 98.44 106 ALA A CA 1
ATOM 777 C C . ALA A 1 106 ? 11.691 7.105 -5.575 1.00 98.44 106 ALA A C 1
ATOM 779 O O . ALA A 1 106 ? 11.855 6.823 -6.764 1.00 98.44 106 ALA A O 1
ATOM 780 N N . LEU A 1 107 ? 10.552 7.656 -5.140 1.00 97.88 107 LEU A N 1
ATOM 781 C CA . LEU A 1 107 ? 9.408 7.927 -6.010 1.00 97.88 107 LEU A CA 1
ATOM 782 C C . LEU A 1 107 ? 9.682 9.066 -7.001 1.00 97.88 107 LEU A C 1
ATOM 784 O O . LEU A 1 107 ? 9.194 9.022 -8.128 1.00 97.88 107 LEU A O 1
ATOM 788 N N . ARG A 1 108 ? 10.473 10.074 -6.613 1.00 98.06 108 ARG A N 1
ATOM 789 C CA . ARG A 1 108 ? 10.918 11.144 -7.520 1.00 98.06 108 ARG A CA 1
ATOM 790 C C . ARG A 1 108 ? 11.759 10.580 -8.668 1.00 98.06 108 ARG A C 1
ATOM 792 O O . ARG A 1 108 ? 11.634 11.044 -9.799 1.00 98.06 108 ARG A O 1
ATOM 799 N N . LEU A 1 109 ? 12.606 9.595 -8.373 1.00 97.81 109 LEU A N 1
ATOM 800 C CA . LEU A 1 109 ? 13.461 8.915 -9.347 1.00 97.81 109 LEU A CA 1
ATOM 801 C C . LEU A 1 109 ? 12.671 7.936 -10.229 1.00 97.81 109 LEU A C 1
ATOM 803 O O . LEU A 1 109 ? 12.912 7.871 -11.432 1.00 97.81 109 LEU A O 1
ATOM 807 N N . ALA A 1 110 ? 11.713 7.209 -9.654 1.00 95.81 110 ALA A N 1
ATOM 808 C CA . ALA A 1 110 ? 10.894 6.229 -10.362 1.00 95.81 110 ALA A CA 1
ATOM 809 C C . ALA A 1 110 ? 9.386 6.461 -10.138 1.00 95.81 110 ALA A C 1
ATOM 811 O O . ALA A 1 110 ? 8.727 5.671 -9.457 1.00 95.81 110 ALA A O 1
ATOM 812 N N . PRO A 1 111 ? 8.782 7.497 -10.755 1.00 93.56 111 PRO A N 1
ATOM 813 C CA . PRO A 1 111 ? 7.366 7.832 -10.559 1.00 93.56 111 PRO A CA 1
ATOM 814 C C . PRO A 1 111 ? 6.390 6.752 -11.055 1.00 93.56 111 PRO A C 1
ATOM 816 O O . PRO A 1 111 ? 5.198 6.782 -10.744 1.00 93.56 111 PRO A O 1
ATOM 819 N N . TRP A 1 112 ? 6.855 5.766 -11.819 1.00 90.50 112 TRP A N 1
ATOM 820 C CA . TRP A 1 112 ? 6.036 4.635 -12.251 1.00 90.50 112 TRP A CA 1
ATOM 821 C C . TRP A 1 112 ? 5.907 3.524 -11.196 1.00 90.50 112 TRP A C 1
ATOM 823 O O . TRP A 1 112 ? 5.006 2.703 -11.338 1.00 90.50 112 TRP A O 1
ATOM 833 N N . ARG A 1 113 ? 6.739 3.498 -10.145 1.00 91.75 113 ARG A N 1
ATOM 834 C CA . ARG A 1 113 ? 6.764 2.438 -9.121 1.00 91.75 113 ARG A CA 1
ATOM 835 C C . ARG A 1 113 ? 5.642 2.603 -8.088 1.00 91.75 113 ARG A C 1
ATOM 837 O O . ARG A 1 113 ? 5.729 3.417 -7.166 1.00 91.75 113 ARG A O 1
ATOM 844 N N . ASP A 1 114 ? 4.574 1.825 -8.253 1.00 90.56 114 ASP A N 1
ATOM 845 C CA . ASP A 1 114 ? 3.399 1.852 -7.368 1.00 90.56 114 ASP A CA 1
ATOM 846 C C . ASP A 1 114 ? 3.672 1.292 -5.973 1.00 90.56 114 ASP A C 1
ATOM 848 O O . ASP A 1 114 ? 3.098 1.759 -4.994 1.00 90.56 114 ASP A O 1
ATOM 852 N N . ASP A 1 115 ? 4.581 0.333 -5.866 1.00 92.44 115 ASP A N 1
ATOM 853 C CA . ASP A 1 115 ? 5.062 -0.208 -4.601 1.00 92.44 115 ASP A CA 1
ATOM 854 C C . ASP A 1 115 ? 5.798 0.855 -3.767 1.00 92.44 115 ASP A C 1
ATOM 856 O O . ASP A 1 115 ? 5.540 0.974 -2.570 1.00 92.44 115 ASP A O 1
ATOM 860 N N . ILE A 1 116 ? 6.644 1.692 -4.380 1.00 97.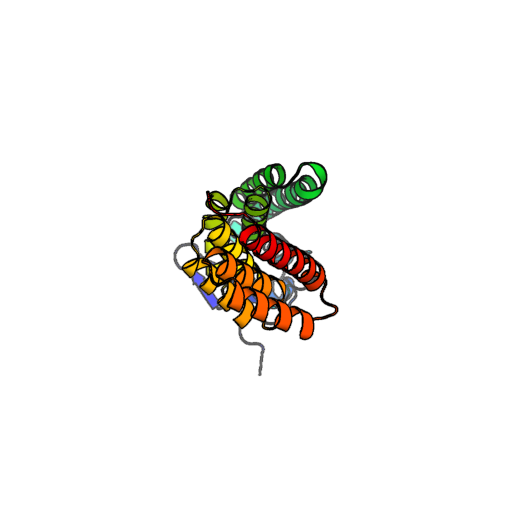25 116 ILE A N 1
ATOM 861 C CA . ILE A 1 116 ? 7.321 2.797 -3.679 1.00 97.25 116 ILE A CA 1
ATOM 862 C C . ILE A 1 116 ? 6.293 3.831 -3.213 1.00 97.25 116 ILE A C 1
ATOM 864 O O . ILE A 1 116 ? 6.341 4.285 -2.070 1.00 97.25 116 ILE A O 1
ATOM 868 N N . ARG A 1 117 ? 5.331 4.181 -4.076 1.00 97.62 117 ARG A N 1
ATOM 869 C CA . ARG A 1 117 ? 4.258 5.114 -3.715 1.00 97.62 117 ARG A CA 1
ATOM 870 C C . ARG A 1 117 ? 3.417 4.596 -2.552 1.00 97.62 117 ARG A C 1
ATOM 872 O O . ARG A 1 117 ? 3.123 5.355 -1.632 1.00 97.62 117 ARG A O 1
ATOM 879 N N . TYR A 1 118 ? 3.070 3.314 -2.575 1.00 97.56 118 TYR A N 1
ATOM 880 C CA . TYR A 1 118 ? 2.353 2.666 -1.487 1.00 97.56 118 TYR A CA 1
ATOM 881 C C . TYR A 1 118 ? 3.142 2.732 -0.172 1.00 97.56 118 TYR A C 1
ATOM 883 O O . TYR A 1 118 ? 2.596 3.162 0.842 1.00 97.56 118 TYR A O 1
ATOM 891 N N . ASN A 1 119 ? 4.436 2.393 -0.199 1.00 98.25 119 ASN A N 1
ATOM 892 C CA . ASN A 1 119 ? 5.302 2.446 0.982 1.00 98.25 119 ASN A CA 1
ATOM 893 C C . ASN A 1 119 ? 5.481 3.873 1.524 1.00 98.25 119 ASN A C 1
ATOM 895 O O . ASN A 1 119 ? 5.459 4.063 2.736 1.00 98.25 119 ASN A O 1
ATOM 899 N N . LEU A 1 120 ? 5.563 4.889 0.656 1.00 98.62 120 LEU A N 1
ATOM 900 C CA . LEU A 1 120 ? 5.531 6.291 1.086 1.00 98.62 120 LEU A CA 1
ATOM 901 C C . LEU A 1 120 ? 4.248 6.600 1.871 1.00 98.62 120 LEU A C 1
ATOM 903 O O . LEU A 1 120 ? 4.312 7.179 2.954 1.00 98.62 120 LEU A O 1
ATOM 907 N N . GLY A 1 121 ? 3.093 6.193 1.339 1.00 98.44 121 GLY A N 1
ATOM 908 C CA . GLY A 1 121 ? 1.803 6.364 2.006 1.00 98.44 121 GLY A CA 1
ATOM 909 C C . GLY A 1 121 ? 1.727 5.649 3.357 1.00 98.44 121 GLY A C 1
ATOM 910 O O . GLY A 1 121 ? 1.308 6.250 4.345 1.00 98.44 121 GLY A O 1
ATOM 911 N N . LEU A 1 122 ? 2.188 4.396 3.423 1.00 98.44 122 LEU A N 1
ATOM 912 C CA . LEU A 1 122 ? 2.238 3.624 4.666 1.00 98.44 122 LEU A CA 1
ATOM 913 C C . LEU A 1 122 ? 3.136 4.268 5.722 1.00 98.44 122 LEU A C 1
ATOM 915 O O . LEU A 1 122 ? 2.714 4.402 6.868 1.00 98.44 122 LEU A O 1
ATOM 919 N N . SER A 1 123 ? 4.345 4.691 5.353 1.00 98.44 123 SER A N 1
ATOM 920 C CA . SER A 1 123 ? 5.266 5.326 6.296 1.00 98.44 123 SER A CA 1
ATOM 921 C C . SER A 1 123 ? 4.743 6.667 6.801 1.00 98.44 123 SER A C 1
ATOM 923 O O . SER A 1 123 ? 4.850 6.954 7.987 1.00 98.44 123 SER A O 1
ATOM 925 N N . LEU A 1 124 ? 4.104 7.477 5.953 1.00 98.62 124 LEU A N 1
ATOM 926 C CA . LEU A 1 124 ? 3.463 8.716 6.412 1.00 98.62 124 LEU A CA 1
ATOM 927 C C . LEU A 1 124 ? 2.329 8.430 7.403 1.00 98.62 124 LEU A C 1
ATOM 929 O O . LEU A 1 124 ? 2.234 9.086 8.441 1.00 98.62 124 LEU A O 1
ATOM 933 N N . LEU A 1 125 ? 1.510 7.413 7.129 1.00 97.88 125 LEU A N 1
ATOM 934 C CA . LEU A 1 125 ? 0.433 7.010 8.026 1.00 97.88 125 LEU A CA 1
ATOM 935 C C . LEU A 1 125 ? 0.968 6.501 9.374 1.00 97.88 125 LEU A C 1
ATOM 937 O O . LEU A 1 125 ? 0.482 6.923 10.423 1.00 97.88 125 LEU A O 1
ATOM 941 N N . ALA A 1 126 ? 1.984 5.636 9.353 1.00 97.38 126 ALA A N 1
ATOM 942 C CA . ALA A 1 126 ? 2.626 5.101 10.552 1.00 97.38 126 ALA A CA 1
ATOM 943 C C . ALA A 1 126 ? 3.336 6.192 11.374 1.00 97.38 126 ALA A C 1
ATOM 945 O O . ALA A 1 126 ? 3.289 6.172 12.603 1.00 97.38 126 ALA A O 1
ATOM 946 N N . ALA A 1 127 ? 3.894 7.203 10.704 1.00 97.38 127 ALA A N 1
ATOM 947 C CA . ALA A 1 127 ? 4.484 8.382 11.332 1.00 97.38 127 ALA A CA 1
ATOM 948 C C . ALA A 1 127 ? 3.447 9.374 11.902 1.00 97.38 127 ALA A C 1
ATOM 950 O O . ALA A 1 127 ? 3.835 10.367 12.516 1.00 97.38 127 ALA A O 1
ATOM 951 N N . GLY A 1 128 ? 2.144 9.126 11.727 1.00 97.25 128 GLY A N 1
ATOM 952 C CA . GLY A 1 128 ? 1.077 9.977 12.260 1.00 97.25 128 GLY A CA 1
ATOM 953 C C . GLY A 1 128 ? 0.706 11.169 11.374 1.00 97.25 128 GLY A C 1
ATOM 954 O O . GLY A 1 128 ? 0.095 12.115 11.868 1.00 97.25 128 GLY A O 1
ATOM 955 N N . PHE A 1 129 ? 1.024 11.114 10.077 1.00 98.25 129 PHE A N 1
ATOM 956 C CA . PHE A 1 129 ? 0.736 12.148 9.074 1.00 98.25 129 PHE A CA 1
ATOM 957 C C . PHE A 1 129 ? -0.320 11.664 8.058 1.00 98.25 129 PHE A C 1
ATOM 959 O O . PHE A 1 129 ? -0.012 11.424 6.886 1.00 98.25 129 PHE A O 1
ATOM 966 N N . PRO A 1 130 ? -1.585 11.453 8.479 1.00 97.94 130 PRO A N 1
ATOM 967 C CA . PRO A 1 130 ? -2.608 10.872 7.613 1.00 97.94 130 PRO A CA 1
ATOM 968 C C . PRO A 1 130 ? -3.028 11.798 6.464 1.00 97.94 130 PRO A C 1
ATOM 970 O O . PRO A 1 130 ? -3.459 11.304 5.425 1.00 97.94 130 PRO A O 1
ATOM 973 N N . LEU A 1 131 ? -2.890 13.123 6.612 1.00 98.38 131 LEU A N 1
ATOM 974 C CA . LEU A 1 131 ? -3.210 14.079 5.548 1.00 98.38 131 LEU A CA 1
ATOM 975 C C . LEU A 1 131 ? -2.212 13.963 4.390 1.00 98.38 131 LEU A C 1
ATOM 977 O O . LEU A 1 131 ? -2.601 13.916 3.227 1.00 98.38 131 LEU A O 1
ATOM 981 N N . GLU A 1 132 ? -0.930 13.860 4.716 1.00 98.19 132 GLU A N 1
ATOM 982 C CA . GLU A 1 132 ? 0.172 13.698 3.777 1.00 98.19 132 GLU A CA 1
ATOM 983 C C . GLU A 1 132 ? 0.176 12.306 3.136 1.00 98.19 132 GLU A C 1
ATOM 985 O O . GLU A 1 132 ? 0.622 12.154 1.998 1.00 98.19 132 GLU A O 1
ATOM 990 N N . ALA A 1 133 ? -0.349 11.297 3.835 1.00 98.50 133 ALA A N 1
ATOM 991 C CA . ALA A 1 133 ? -0.514 9.947 3.309 1.00 98.50 133 ALA A CA 1
ATOM 992 C C . ALA A 1 133 ? -1.622 9.838 2.242 1.00 98.50 133 ALA A C 1
ATOM 994 O O . ALA A 1 133 ? -1.567 8.923 1.419 1.00 98.50 133 ALA A O 1
ATOM 995 N N . LEU A 1 134 ? -2.608 10.750 2.213 1.00 98.12 134 LEU A N 1
ATOM 996 C CA . LEU A 1 134 ? -3.736 10.660 1.275 1.00 98.12 134 LEU A CA 1
ATOM 997 C C . LEU A 1 134 ? -3.297 10.648 -0.199 1.00 98.12 134 LEU A C 1
ATOM 999 O O . LEU A 1 134 ? -3.617 9.669 -0.871 1.00 98.12 134 LEU A O 1
ATOM 1003 N N . PRO A 1 135 ? -2.544 11.638 -0.728 1.00 97.88 135 PRO A N 1
ATOM 1004 C CA . PRO A 1 135 ? -2.209 11.658 -2.152 1.00 97.88 135 PRO A CA 1
ATOM 1005 C C . PRO A 1 135 ? -1.496 10.394 -2.667 1.00 97.88 135 PRO A C 1
ATOM 1007 O O . PRO A 1 135 ? -1.915 9.867 -3.701 1.00 97.88 135 PRO A O 1
ATOM 1010 N N . PRO A 1 136 ? -0.448 9.854 -2.001 1.00 97.62 136 PRO A N 1
ATOM 1011 C CA . PRO A 1 136 ? 0.182 8.626 -2.477 1.00 97.62 136 PRO A CA 1
ATOM 1012 C C . PRO A 1 136 ? -0.741 7.401 -2.375 1.00 97.62 136 PRO A C 1
ATOM 1014 O O . PRO A 1 136 ? -0.702 6.548 -3.266 1.00 97.62 136 PRO A O 1
ATOM 1017 N N . LEU A 1 137 ? -1.584 7.300 -1.341 1.00 98.06 137 LEU A N 1
ATOM 1018 C CA . LEU A 1 137 ? -2.505 6.170 -1.170 1.00 98.06 137 LEU A CA 1
ATOM 1019 C C . LEU A 1 137 ? -3.685 6.214 -2.152 1.00 98.06 137 LEU A C 1
ATOM 1021 O O . LEU A 1 137 ? -3.998 5.187 -2.751 1.00 98.06 137 LEU A O 1
ATOM 1025 N N . GLU A 1 138 ? -4.286 7.385 -2.383 1.00 97.69 138 GLU A N 1
ATOM 1026 C CA . GLU A 1 138 ? -5.341 7.590 -3.388 1.00 97.69 138 GLU A CA 1
ATOM 1027 C C . GLU A 1 138 ? -4.841 7.224 -4.788 1.00 97.69 138 GLU A C 1
ATOM 1029 O O . GLU A 1 138 ? -5.494 6.481 -5.522 1.00 97.69 138 GLU A O 1
ATOM 1034 N N . GLU A 1 139 ? -3.642 7.684 -5.145 1.00 95.06 139 GLU A N 1
ATOM 1035 C CA . GLU A 1 139 ? -3.042 7.371 -6.437 1.00 95.06 139 GLU A CA 1
ATOM 1036 C C . GLU A 1 139 ? -2.708 5.878 -6.570 1.00 95.06 139 GLU A C 1
ATOM 1038 O O . GLU A 1 139 ? -2.928 5.291 -7.630 1.00 95.06 139 GLU A O 1
ATOM 1043 N N . THR A 1 140 ? -2.232 5.238 -5.496 1.00 93.50 140 THR A N 1
ATOM 1044 C CA . THR A 1 140 ? -1.984 3.787 -5.481 1.00 93.50 140 THR A CA 1
ATOM 1045 C C . THR A 1 140 ? -3.285 3.011 -5.685 1.00 93.50 140 THR A C 1
ATOM 1047 O O . THR A 1 140 ? -3.340 2.154 -6.564 1.00 93.50 140 THR A O 1
ATOM 1050 N N . ALA A 1 141 ? -4.346 3.335 -4.940 1.00 92.62 141 ALA A N 1
ATOM 1051 C CA . ALA A 1 141 ? -5.649 2.678 -5.057 1.00 92.62 141 ALA A CA 1
ATOM 1052 C C . ALA A 1 141 ? -6.302 2.905 -6.434 1.00 92.62 141 ALA A C 1
ATOM 1054 O O . ALA A 1 141 ? -7.015 2.039 -6.942 1.00 92.62 141 ALA A O 1
ATOM 1055 N N . ARG A 1 142 ? -6.035 4.055 -7.071 1.00 91.44 142 ARG A N 1
ATOM 1056 C CA . ARG A 1 142 ? -6.468 4.349 -8.444 1.00 91.44 142 ARG A CA 1
ATOM 1057 C C . ARG A 1 142 ? -5.727 3.504 -9.479 1.00 91.44 142 ARG A C 1
ATOM 1059 O O . ARG A 1 142 ? -6.353 3.004 -10.409 1.00 91.44 142 ARG A O 1
ATOM 1066 N N . ARG A 1 143 ? -4.404 3.371 -9.344 1.00 85.69 143 ARG A N 1
ATOM 1067 C CA . ARG A 1 143 ? -3.556 2.618 -10.287 1.00 85.69 143 ARG A CA 1
ATOM 1068 C C . ARG A 1 143 ? -3.645 1.106 -10.095 1.00 85.69 143 ARG A C 1
ATOM 1070 O O . ARG A 1 143 ? -3.441 0.365 -11.052 1.00 85.69 143 ARG A O 1
ATOM 1077 N N . ARG A 1 144 ? -3.968 0.659 -8.881 1.00 85.75 144 ARG A N 1
ATOM 1078 C CA . ARG A 1 144 ? -4.132 -0.748 -8.501 1.00 85.75 144 ARG A CA 1
ATOM 1079 C C . ARG A 1 144 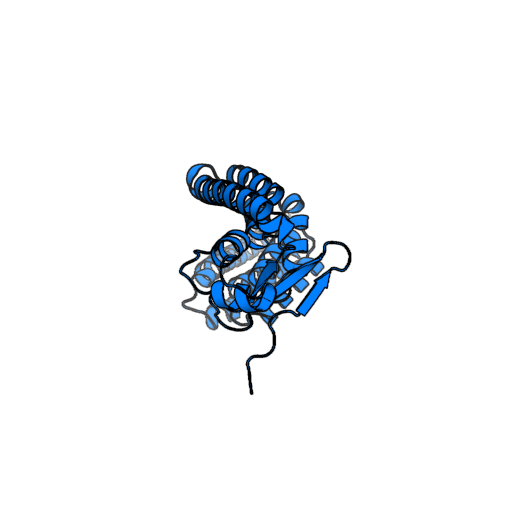? -5.505 -0.969 -7.856 1.00 85.75 144 ARG A C 1
ATOM 1081 O O . ARG A 1 144 ? -5.594 -1.134 -6.639 1.00 85.75 144 ARG A O 1
ATOM 1088 N N . PRO A 1 145 ? -6.593 -0.948 -8.648 1.00 88.44 145 PRO A N 1
ATOM 1089 C CA . PRO A 1 145 ? -7.951 -1.059 -8.117 1.00 88.44 145 PRO A CA 1
ATOM 1090 C C . PRO A 1 145 ? -8.242 -2.404 -7.435 1.00 88.44 145 PRO A C 1
ATOM 1092 O O . PRO A 1 145 ? -9.191 -2.478 -6.663 1.00 88.44 145 PRO A O 1
ATOM 1095 N N . ASP A 1 146 ? -7.432 -3.431 -7.699 1.00 88.75 146 ASP A N 1
ATOM 1096 C CA . ASP A 1 146 ? -7.499 -4.790 -7.152 1.00 88.75 146 ASP A CA 1
ATOM 1097 C C . ASP A 1 146 ? -6.615 -5.007 -5.907 1.00 88.75 146 ASP A C 1
ATOM 1099 O O . ASP A 1 146 ? -6.594 -6.093 -5.330 1.00 88.75 146 ASP A O 1
ATOM 1103 N N . HIS A 1 147 ? -5.883 -3.985 -5.460 1.00 90.06 147 HIS A N 1
ATOM 1104 C CA . HIS A 1 147 ? -4.951 -4.101 -4.344 1.00 90.06 147 HIS A CA 1
ATOM 1105 C C . HIS A 1 147 ? -5.626 -3.758 -3.007 1.00 90.06 147 HIS A C 1
ATOM 1107 O O . HIS A 1 147 ? -5.621 -2.603 -2.564 1.00 90.06 147 HIS A O 1
ATOM 1113 N N . ALA A 1 148 ? -6.182 -4.784 -2.354 1.00 95.88 148 ALA A N 1
ATOM 1114 C CA . ALA A 1 148 ? -6.926 -4.673 -1.094 1.00 95.88 148 ALA A CA 1
ATOM 1115 C C . ALA A 1 148 ? -6.162 -3.913 0.005 1.00 95.88 148 ALA A C 1
ATOM 1117 O O . ALA A 1 148 ? -6.727 -3.042 0.662 1.00 95.88 148 ALA A O 1
ATOM 1118 N N . GLU A 1 149 ? -4.856 -4.153 0.134 1.00 96.12 149 GLU A N 1
ATOM 1119 C CA . GLU A 1 149 ? -4.016 -3.495 1.141 1.00 96.12 149 GLU A CA 1
ATOM 1120 C C . GLU A 1 149 ? -3.919 -1.975 0.933 1.00 96.12 149 GLU A C 1
ATOM 1122 O O . GLU A 1 149 ? -3.946 -1.203 1.891 1.00 96.12 149 GLU A O 1
ATOM 1127 N N . SER A 1 150 ? -3.898 -1.498 -0.320 1.00 95.44 150 SER A N 1
ATOM 1128 C CA . SER A 1 150 ? -3.938 -0.048 -0.573 1.00 95.44 150 SER A CA 1
ATOM 1129 C C . SER A 1 150 ? -5.282 0.587 -0.235 1.00 95.44 150 SER A C 1
ATOM 1131 O O . SER A 1 150 ? -5.303 1.716 0.255 1.00 95.44 150 SER A O 1
ATOM 1133 N N . ARG A 1 151 ? -6.388 -0.143 -0.432 1.00 98.19 151 ARG A N 1
ATOM 1134 C CA . ARG A 1 151 ? -7.731 0.285 -0.011 1.00 98.19 151 ARG A CA 1
ATOM 1135 C C . ARG A 1 151 ? -7.808 0.379 1.512 1.00 98.19 151 ARG A C 1
ATOM 1137 O O . ARG A 1 151 ? -8.213 1.406 2.049 1.00 98.19 151 ARG A O 1
ATOM 1144 N N . TYR A 1 152 ? -7.303 -0.634 2.212 1.00 98.56 152 TYR A N 1
ATOM 1145 C CA . TYR A 1 152 ? -7.204 -0.640 3.670 1.00 98.56 152 TYR A CA 1
ATOM 1146 C C . TYR A 1 152 ? -6.347 0.517 4.216 1.00 98.56 152 TYR A C 1
ATOM 1148 O O . TYR A 1 152 ? -6.759 1.218 5.146 1.00 98.56 152 TYR A O 1
ATOM 1156 N N . ALA A 1 153 ? -5.173 0.764 3.630 1.00 98.50 153 ALA A N 1
ATOM 1157 C CA . ALA A 1 153 ? -4.306 1.868 4.034 1.00 98.50 153 ALA A CA 1
ATOM 1158 C C . ALA A 1 153 ? -4.968 3.237 3.799 1.00 98.50 153 ALA A C 1
ATOM 1160 O O . ALA A 1 153 ? -4.928 4.101 4.679 1.00 98.50 153 ALA A O 1
ATOM 1161 N N . LEU A 1 154 ? -5.623 3.429 2.647 1.00 98.62 154 LEU A N 1
ATOM 1162 C CA . LEU A 1 154 ? -6.360 4.656 2.340 1.00 98.62 154 LEU A CA 1
ATOM 1163 C C . LEU A 1 154 ? -7.519 4.878 3.323 1.00 98.62 154 LEU A C 1
ATOM 1165 O O . LEU A 1 154 ? -7.651 5.972 3.875 1.00 98.62 154 LEU A O 1
ATOM 1169 N N . GLY A 1 155 ? -8.305 3.836 3.609 1.00 98.56 155 GLY A N 1
ATOM 1170 C CA . GLY A 1 155 ? -9.357 3.877 4.626 1.00 98.56 155 GLY A CA 1
ATOM 1171 C C . GLY A 1 155 ? -8.811 4.249 6.006 1.00 98.56 155 GLY A C 1
ATOM 1172 O O . GLY A 1 155 ? -9.388 5.075 6.712 1.00 98.56 155 GLY A O 1
ATOM 1173 N N . SER A 1 156 ? -7.637 3.729 6.367 1.00 98.56 156 SER A N 1
ATOM 1174 C CA . SER A 1 156 ? -6.972 4.037 7.637 1.00 98.56 156 SER A CA 1
ATOM 1175 C C . SER A 1 156 ? -6.533 5.502 7.737 1.00 98.56 156 SER A C 1
ATOM 1177 O O . SER A 1 156 ? -6.740 6.129 8.780 1.00 98.56 156 SER A O 1
ATOM 1179 N N . ALA A 1 157 ? -5.995 6.078 6.657 1.00 98.50 157 ALA A N 1
ATOM 1180 C CA . ALA A 1 157 ? -5.676 7.505 6.591 1.00 98.50 157 ALA A CA 1
ATOM 1181 C C . ALA A 1 157 ? -6.939 8.374 6.715 1.00 98.50 157 ALA A C 1
ATOM 1183 O O . ALA A 1 157 ? -6.981 9.306 7.521 1.00 98.50 157 ALA A O 1
ATOM 1184 N N . LEU A 1 158 ? -8.008 8.023 5.994 1.00 98.62 158 LEU A N 1
ATOM 1185 C CA . LEU A 1 158 ? -9.296 8.722 6.045 1.00 98.62 158 LEU A CA 1
ATOM 1186 C C . LEU A 1 158 ? -9.939 8.661 7.436 1.00 98.62 158 LEU A C 1
ATOM 1188 O O . LEU A 1 158 ? -10.425 9.681 7.928 1.00 98.62 158 LEU A O 1
ATOM 1192 N N . ARG A 1 159 ? -9.879 7.505 8.105 1.00 97.88 159 ARG A N 1
ATOM 1193 C CA . ARG A 1 159 ? -10.325 7.343 9.494 1.00 97.88 159 ARG A CA 1
ATOM 1194 C C . ARG A 1 159 ? -9.517 8.241 10.436 1.00 97.88 159 ARG A C 1
ATOM 1196 O O . ARG A 1 159 ? -10.097 8.916 11.279 1.00 97.88 159 ARG A O 1
ATOM 1203 N N . GLY A 1 160 ? -8.194 8.314 10.270 1.00 96.25 160 GLY A N 1
ATOM 1204 C CA . GLY A 1 160 ? -7.339 9.231 11.039 1.00 96.25 160 GLY A CA 1
ATOM 1205 C C . GLY A 1 160 ? -7.734 10.707 10.886 1.00 96.25 160 GLY A C 1
ATOM 1206 O O . GLY A 1 160 ? -7.621 11.482 11.833 1.00 96.25 160 GLY A O 1
ATOM 1207 N N . LEU A 1 161 ? -8.272 11.073 9.722 1.00 97.50 161 LEU A N 1
ATOM 1208 C CA . LEU A 1 161 ? -8.795 12.408 9.412 1.00 97.50 161 LEU A CA 1
ATOM 1209 C C . LEU A 1 161 ? -10.276 12.592 9.759 1.00 97.50 161 LEU A C 1
ATOM 1211 O O . LEU A 1 161 ? -10.839 13.647 9.469 1.00 97.50 161 LEU A O 1
ATOM 1215 N N . LYS A 1 162 ? -10.915 11.589 10.370 1.00 96.94 162 LYS A N 1
ATOM 1216 C CA . LYS A 1 162 ? -12.346 11.590 10.700 1.00 96.94 162 LYS A CA 1
ATOM 1217 C C . LYS A 1 162 ? -13.275 11.697 9.486 1.00 96.94 162 LYS A C 1
ATOM 1219 O O . LYS A 1 162 ? -14.429 12.096 9.612 1.00 96.94 162 LYS A O 1
ATOM 1224 N N . ALA A 1 163 ? -12.791 11.328 8.302 1.00 97.75 163 ALA A N 1
ATOM 1225 C CA . ALA A 1 163 ? -13.584 11.247 7.080 1.00 97.75 163 ALA A CA 1
ATOM 1226 C C . ALA A 1 163 ? -14.299 9.886 7.006 1.00 97.75 163 ALA A C 1
ATOM 1228 O O . ALA A 1 163 ? -14.014 9.076 6.122 1.00 97.75 163 ALA A O 1
ATOM 1229 N N . TRP A 1 164 ? -15.188 9.629 7.968 1.00 96.62 164 TRP A N 1
ATOM 1230 C CA . TRP A 1 164 ? -15.743 8.304 8.264 1.00 96.62 164 TRP A CA 1
ATOM 1231 C C . TRP A 1 164 ? -16.410 7.633 7.062 1.00 96.62 164 TRP A C 1
ATOM 1233 O O . TRP A 1 164 ? -15.973 6.560 6.666 1.00 96.62 164 TRP A O 1
ATOM 1243 N N . ASP A 1 165 ? -17.337 8.317 6.386 1.00 96.69 165 ASP A N 1
ATOM 1244 C CA . ASP A 1 165 ? -18.045 7.760 5.225 1.00 96.69 165 ASP A CA 1
ATOM 1245 C C . ASP A 1 165 ? -17.088 7.348 4.096 1.00 96.69 165 ASP A C 1
ATOM 1247 O O . ASP A 1 165 ? -17.345 6.414 3.338 1.00 96.69 165 ASP A O 1
ATOM 1251 N N . ARG A 1 166 ? -15.983 8.088 3.924 1.00 97.94 166 ARG A N 1
ATOM 1252 C CA . ARG A 1 166 ? -14.958 7.739 2.932 1.00 97.94 166 ARG A CA 1
ATOM 1253 C C . ARG A 1 166 ? -14.135 6.546 3.410 1.00 97.94 166 ARG A C 1
ATOM 1255 O O . ARG A 1 166 ? -13.810 5.697 2.591 1.00 97.94 166 ARG A O 1
ATOM 1262 N N . ALA A 1 167 ? -13.800 6.495 4.697 1.00 98.44 167 ALA A N 1
ATOM 1263 C CA . ALA A 1 167 ? -13.052 5.392 5.285 1.00 98.44 167 ALA A CA 1
ATOM 1264 C C . ALA A 1 167 ? -13.818 4.067 5.171 1.00 98.44 167 ALA A C 1
ATOM 1266 O O . ALA A 1 167 ? -13.243 3.088 4.707 1.00 98.44 167 ALA A O 1
ATOM 1267 N N . GLU A 1 168 ? -15.113 4.062 5.504 1.00 98.00 168 GLU A N 1
ATOM 1268 C CA . GLU A 1 168 ? -15.999 2.898 5.364 1.00 98.00 168 GLU A CA 1
ATOM 1269 C C . GLU A 1 168 ? -15.974 2.335 3.946 1.00 98.00 168 GLU A C 1
ATOM 1271 O O . GLU A 1 168 ? -15.667 1.162 3.760 1.00 98.00 168 GLU A O 1
ATOM 1276 N N . ARG A 1 169 ? -16.180 3.188 2.931 1.00 98.19 169 ARG A N 1
ATOM 1277 C CA . ARG A 1 169 ? -16.166 2.755 1.525 1.00 98.19 169 ARG A CA 1
ATOM 1278 C C . ARG A 1 169 ? -14.855 2.090 1.118 1.00 98.19 169 ARG A C 1
ATOM 1280 O O . ARG A 1 169 ? -14.870 1.131 0.351 1.00 98.19 169 ARG A O 1
ATOM 1287 N N . GLU A 1 170 ? -13.725 2.597 1.600 1.00 98.56 170 GLU A N 1
ATOM 1288 C CA . GLU A 1 170 ? -12.421 2.010 1.289 1.00 98.56 170 GLU A CA 1
ATOM 1289 C C . GLU A 1 170 ? -12.176 0.707 2.070 1.00 98.56 170 GLU A C 1
ATOM 1291 O O . GLU A 1 170 ? -11.616 -0.237 1.512 1.00 98.56 170 GLU A O 1
ATOM 1296 N N . PHE A 1 171 ? -12.647 0.594 3.317 1.00 98.56 171 PHE A N 1
ATOM 1297 C CA . PHE A 1 171 ? -12.603 -0.671 4.057 1.00 98.56 171 PHE A CA 1
ATOM 1298 C C . PHE A 1 171 ? -13.511 -1.736 3.436 1.00 98.56 171 PHE A C 1
ATOM 1300 O O . PHE A 1 171 ? -13.070 -2.870 3.259 1.00 98.56 171 PHE A O 1
ATOM 1307 N N . ASP A 1 172 ? -14.726 -1.380 3.023 1.00 98.38 172 ASP A N 1
ATOM 1308 C CA . ASP A 1 172 ? -15.637 -2.276 2.308 1.00 98.38 172 ASP A CA 1
ATOM 1309 C C . ASP A 1 172 ? -15.057 -2.726 0.967 1.00 98.38 172 ASP A C 1
ATOM 1311 O O . ASP A 1 172 ? -15.164 -3.900 0.601 1.00 98.38 172 ASP A O 1
ATOM 1315 N N . ALA A 1 173 ? -14.388 -1.824 0.242 1.00 98.06 173 ALA A N 1
ATOM 1316 C CA . ALA A 1 173 ? -13.669 -2.177 -0.977 1.00 98.06 173 ALA A CA 1
ATOM 1317 C C . ALA A 1 173 ? -12.529 -3.169 -0.690 1.00 98.06 173 ALA A C 1
ATOM 1319 O O . ALA A 1 173 ? -12.390 -4.158 -1.410 1.00 98.06 173 ALA A O 1
ATOM 1320 N N . ALA A 1 174 ? -11.751 -2.959 0.378 1.00 98.25 174 ALA A N 1
ATOM 1321 C CA . ALA A 1 174 ? -10.709 -3.897 0.797 1.00 98.25 174 ALA A CA 1
ATOM 1322 C C . ALA A 1 174 ? -11.287 -5.282 1.143 1.00 98.25 174 ALA A C 1
ATOM 1324 O O . ALA A 1 174 ? -10.763 -6.292 0.681 1.00 98.25 174 ALA A O 1
ATOM 1325 N N . ILE A 1 175 ? -12.396 -5.332 1.890 1.00 97.94 175 ILE A N 1
ATOM 1326 C CA . ILE A 1 175 ? -13.091 -6.574 2.274 1.00 97.94 175 ILE A CA 1
ATOM 1327 C C . ILE A 1 175 ? -13.712 -7.269 1.055 1.00 97.94 175 ILE A C 1
ATOM 1329 O O . ILE A 1 175 ? -13.730 -8.493 0.981 1.00 97.94 175 ILE A O 1
ATOM 1333 N N . SER A 1 176 ? -14.213 -6.512 0.081 1.00 97.88 176 SER A N 1
ATOM 1334 C CA . SER A 1 176 ? -14.772 -7.076 -1.154 1.00 97.88 176 SER A CA 1
ATOM 1335 C C . SER A 1 176 ? -13.695 -7.736 -2.017 1.00 97.88 176 SER A C 1
ATOM 1337 O O . SER A 1 176 ? -13.952 -8.763 -2.641 1.00 97.88 176 SER A O 1
ATOM 1339 N N . LEU A 1 177 ? -12.489 -7.159 -2.040 1.00 95.62 177 LEU A N 1
ATOM 1340 C CA . LEU A 1 177 ? -11.328 -7.715 -2.739 1.00 95.62 177 LEU A CA 1
ATOM 1341 C C . LEU A 1 177 ? -10.717 -8.909 -1.992 1.00 95.62 177 LEU A C 1
ATOM 1343 O O . LEU A 1 177 ? -10.296 -9.874 -2.625 1.00 95.62 177 LEU A O 1
ATOM 1347 N N . ALA A 1 178 ? -10.687 -8.849 -0.660 1.00 96.25 178 ALA A N 1
ATOM 1348 C CA . ALA A 1 178 ? -10.157 -9.886 0.218 1.00 96.25 178 ALA A CA 1
ATOM 1349 C C . ALA A 1 178 ? -11.137 -10.143 1.385 1.00 96.25 178 ALA A C 1
ATOM 1351 O O . ALA A 1 178 ? -11.054 -9.493 2.432 1.00 96.25 178 ALA A O 1
ATOM 1352 N N . PRO A 1 179 ? -12.096 -11.081 1.231 1.00 95.00 179 PRO A N 1
ATOM 1353 C CA . PRO A 1 179 ? -13.127 -11.345 2.243 1.00 95.00 179 PRO A CA 1
ATOM 1354 C C . PRO A 1 179 ? -12.598 -11.760 3.623 1.00 95.00 179 PRO A C 1
ATOM 1356 O O . PRO A 1 179 ? -13.287 -11.559 4.632 1.00 95.00 179 PRO A O 1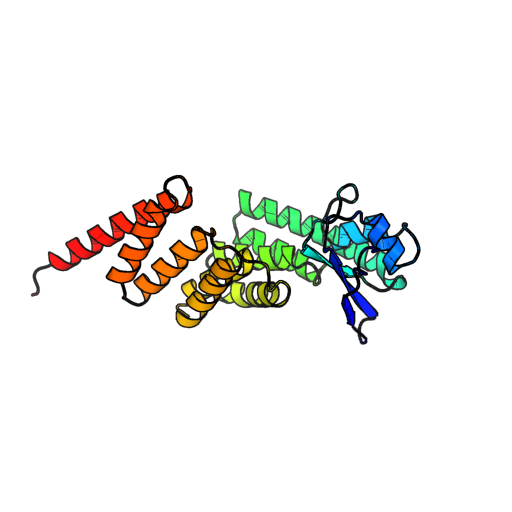
ATOM 1359 N N . ASP A 1 180 ? -11.389 -12.314 3.666 1.00 94.25 180 ASP A N 1
ATOM 1360 C CA . ASP A 1 180 ? -10.633 -12.750 4.840 1.00 94.25 180 ASP A CA 1
ATOM 1361 C C . ASP A 1 180 ? -9.707 -11.662 5.416 1.00 94.25 180 ASP A C 1
ATOM 1363 O O . ASP A 1 180 ? -8.960 -11.922 6.356 1.00 94.25 180 ASP A O 1
ATOM 1367 N N . HIS A 1 181 ? -9.780 -10.419 4.930 1.00 96.56 181 HIS A N 1
ATOM 1368 C CA . HIS A 1 181 ? -8.971 -9.305 5.426 1.00 96.56 181 HIS A CA 1
ATOM 1369 C C . HIS A 1 181 ? -9.433 -8.839 6.822 1.00 96.56 181 HIS A C 1
ATOM 1371 O O . HIS A 1 181 ? -10.153 -7.849 6.991 1.00 96.56 181 HIS A O 1
ATOM 1377 N N . VAL A 1 182 ? -8.995 -9.558 7.861 1.00 96.94 182 VAL A N 1
ATOM 1378 C CA . VAL A 1 182 ? -9.393 -9.347 9.267 1.00 96.94 182 VAL A CA 1
ATOM 1379 C C . VAL A 1 182 ? -9.067 -7.929 9.754 1.00 96.94 182 VAL A C 1
ATOM 1381 O O . VAL A 1 182 ? -9.862 -7.321 10.474 1.00 96.94 182 VAL A O 1
ATOM 1384 N N . ALA A 1 183 ? -7.934 -7.362 9.324 1.00 97.19 183 ALA A N 1
ATOM 1385 C CA . ALA A 1 183 ? -7.536 -5.992 9.661 1.00 97.19 183 ALA A CA 1
ATOM 1386 C C . ALA A 1 183 ? -8.519 -4.928 9.143 1.00 97.19 183 ALA A C 1
ATOM 1388 O O . ALA A 1 183 ? -8.893 -4.035 9.906 1.00 97.19 183 ALA A O 1
ATOM 1389 N N . ALA A 1 184 ? -8.993 -5.050 7.898 1.00 97.56 184 ALA A N 1
ATOM 1390 C CA . ALA A 1 184 ? -9.977 -4.129 7.331 1.00 97.56 184 ALA A CA 1
ATOM 1391 C C . ALA A 1 184 ? -11.322 -4.212 8.068 1.00 97.56 184 ALA A C 1
ATOM 1393 O O . ALA A 1 184 ? -11.892 -3.181 8.416 1.00 97.56 184 ALA A O 1
ATOM 1394 N N . ARG A 1 185 ? -11.776 -5.424 8.417 1.00 97.62 185 ARG A N 1
ATOM 1395 C CA . ARG A 1 185 ? -13.000 -5.626 9.218 1.00 97.62 185 ARG A CA 1
ATOM 1396 C C . ARG A 1 185 ? -12.901 -4.992 10.606 1.00 97.62 185 ARG A C 1
ATOM 1398 O O . ARG A 1 185 ? -13.834 -4.332 11.051 1.00 97.62 185 ARG A O 1
ATOM 1405 N N . LEU A 1 186 ? -11.762 -5.152 11.286 1.00 97.31 186 LEU A N 1
ATOM 1406 C CA . LEU A 1 186 ? -11.541 -4.507 12.582 1.00 97.31 186 LEU A CA 1
ATOM 1407 C C . LEU A 1 186 ? -11.498 -2.977 12.457 1.00 97.31 186 LEU A C 1
ATOM 1409 O O . LEU A 1 186 ? -11.976 -2.275 13.346 1.00 97.31 186 LEU A O 1
ATOM 1413 N N . ALA A 1 187 ? -10.905 -2.447 11.386 1.00 97.56 187 ALA A N 1
ATOM 1414 C CA . ALA A 1 187 ? -10.845 -1.008 11.154 1.00 97.56 187 ALA A CA 1
ATOM 1415 C C . ALA A 1 187 ? -12.222 -0.408 10.826 1.00 97.56 187 ALA A C 1
ATOM 1417 O O . ALA A 1 187 ? -12.530 0.677 11.324 1.00 97.56 187 ALA A O 1
ATOM 1418 N N . LEU A 1 188 ? -13.070 -1.135 10.092 1.00 97.00 188 LEU A N 1
ATOM 1419 C CA . LEU A 1 188 ? -14.466 -0.767 9.854 1.00 97.00 188 LEU A CA 1
ATOM 1420 C C . LEU A 1 188 ? -15.252 -0.699 11.170 1.00 97.00 188 LEU A C 1
ATOM 1422 O O . LEU A 1 188 ? -15.778 0.357 11.505 1.00 97.00 188 LEU A O 1
ATOM 1426 N N . ALA A 1 189 ? -15.193 -1.747 11.998 1.00 96.19 189 ALA A N 1
ATOM 1427 C CA . ALA A 1 189 ? -15.860 -1.741 13.303 1.00 96.19 189 ALA A CA 1
ATOM 1428 C C . ALA A 1 189 ? -15.365 -0.604 14.218 1.00 96.19 189 ALA A C 1
ATOM 1430 O O . ALA A 1 189 ? -16.135 0.027 14.941 1.00 96.19 189 ALA A O 1
ATOM 1431 N N . ARG A 1 190 ? -14.067 -0.279 14.172 1.00 95.38 190 ARG A N 1
ATOM 1432 C CA . ARG A 1 190 ? -13.524 0.891 14.883 1.00 95.38 190 ARG A CA 1
ATOM 1433 C C . ARG A 1 190 ? -14.028 2.218 14.324 1.00 95.38 190 ARG A C 1
ATOM 1435 O O . ARG A 1 190 ? -14.111 3.175 15.081 1.00 95.38 190 ARG A O 1
ATOM 1442 N N . THR A 1 191 ? -14.334 2.285 13.032 1.00 96.19 191 THR A N 1
ATOM 1443 C CA . THR A 1 191 ? -14.920 3.473 12.397 1.00 96.19 191 THR A CA 1
ATOM 1444 C C . THR A 1 191 ? -16.346 3.682 12.895 1.00 96.19 191 THR A C 1
ATOM 1446 O O . THR A 1 191 ? -16.638 4.762 13.404 1.00 96.19 191 THR A O 1
ATOM 1449 N N . HIS A 1 192 ? -17.162 2.621 12.904 1.00 94.75 192 HIS A N 1
ATOM 1450 C CA . HIS A 1 192 ? -18.514 2.641 13.475 1.00 94.75 192 HIS A CA 1
ATOM 1451 C C . HIS A 1 192 ? -18.511 3.059 14.953 1.00 94.75 192 HIS A C 1
ATOM 1453 O O . HIS A 1 192 ? -19.307 3.898 15.379 1.00 94.75 192 HIS A O 1
ATOM 1459 N N . TRP A 1 193 ? -17.548 2.555 15.735 1.00 93.44 193 TRP A N 1
ATOM 1460 C CA . TRP A 1 193 ? -17.367 2.985 17.122 1.00 93.44 193 TRP A CA 1
ATOM 1461 C C . TRP A 1 193 ? -17.065 4.486 17.235 1.00 93.44 193 TRP A C 1
ATOM 1463 O O . TRP A 1 193 ? -17.665 5.167 18.066 1.00 93.44 193 TRP A O 1
ATOM 1473 N N . ASP A 1 194 ? -16.150 5.014 16.414 1.00 91.25 194 ASP A N 1
ATOM 1474 C CA . ASP A 1 194 ? -15.771 6.434 16.434 1.00 91.25 194 ASP A CA 1
ATOM 1475 C C . ASP A 1 194 ? -16.921 7.364 16.000 1.00 91.25 194 ASP A C 1
ATOM 1477 O O . ASP A 1 194 ? -16.964 8.523 16.421 1.00 91.25 194 ASP A O 1
ATOM 1481 N N . GLN A 1 195 ? -17.869 6.862 15.202 1.00 90.56 195 GLN A N 1
ATOM 1482 C CA . GLN A 1 195 ? -19.113 7.556 14.840 1.00 90.56 195 GLN A CA 1
ATOM 1483 C C . GLN A 1 195 ? -20.198 7.473 15.924 1.00 90.56 195 GLN A C 1
ATOM 1485 O O . GLN A 1 195 ? -21.202 8.181 15.840 1.00 90.56 195 GLN A O 1
ATOM 1490 N N . GLY A 1 196 ? -20.000 6.647 16.953 1.00 89.81 196 GLY A N 1
ATOM 1491 C CA . GLY A 1 196 ? -20.908 6.503 18.089 1.00 89.81 196 GLY A CA 1
ATOM 1492 C C . GLY A 1 196 ? -21.764 5.235 18.080 1.00 89.81 196 GLY A C 1
ATOM 1493 O O . GLY A 1 196 ? -22.417 4.967 19.093 1.00 89.81 196 GLY A O 1
ATOM 1494 N N . ASP A 1 197 ? -21.723 4.410 17.026 1.00 89.81 197 ASP A N 1
ATOM 1495 C CA . ASP A 1 197 ? -22.364 3.087 17.024 1.00 89.81 197 ASP A CA 1
ATOM 1496 C C . ASP A 1 197 ? -21.512 2.062 17.786 1.00 89.81 197 ASP A C 1
ATOM 1498 O O . ASP A 1 197 ? -20.910 1.128 17.254 1.00 89.81 197 ASP A O 1
ATOM 1502 N N . THR A 1 198 ? -21.430 2.274 19.095 1.00 90.00 198 THR A N 1
ATOM 1503 C CA . THR A 1 198 ? -20.626 1.435 19.987 1.00 90.00 198 THR A CA 1
ATOM 1504 C C . THR A 1 198 ? -21.179 0.016 20.112 1.00 90.00 198 THR A C 1
ATOM 1506 O O . THR A 1 198 ? -20.416 -0.929 20.314 1.00 90.00 198 THR A O 1
ATOM 1509 N N . GLU A 1 199 ? -22.497 -0.163 20.001 1.00 87.38 199 GLU A N 1
ATOM 1510 C CA . GLU A 1 199 ? -23.135 -1.472 20.147 1.00 87.38 199 GLU A CA 1
ATOM 1511 C C . GLU A 1 199 ? -22.940 -2.324 18.899 1.00 87.38 199 GLU A C 1
ATOM 1513 O O . GLU A 1 199 ? -22.429 -3.443 19.038 1.00 87.38 199 GLU A O 1
ATOM 1518 N N . GLY A 1 200 ? -23.224 -1.776 17.711 1.00 90.00 200 GLY A N 1
ATOM 1519 C CA . GLY A 1 200 ? -22.954 -2.425 16.430 1.00 90.00 200 GLY A CA 1
ATOM 1520 C C . GLY A 1 200 ? -21.482 -2.803 16.295 1.00 90.00 200 GLY A C 1
ATOM 1521 O O . GLY A 1 200 ? -21.160 -3.980 16.123 1.00 90.00 200 GLY A O 1
ATOM 1522 N N . ALA A 1 201 ? -20.575 -1.857 16.553 1.00 92.88 201 ALA A N 1
ATOM 1523 C CA . ALA A 1 201 ? -19.134 -2.102 16.516 1.00 92.88 201 ALA A CA 1
ATOM 1524 C C . ALA A 1 201 ? -18.680 -3.237 17.456 1.00 92.88 201 ALA A C 1
ATOM 1526 O O . ALA A 1 201 ? -17.837 -4.062 17.095 1.00 92.88 201 ALA A O 1
ATOM 1527 N N . THR A 1 202 ? -19.229 -3.327 18.676 1.00 93.12 202 THR A N 1
ATOM 1528 C CA . THR A 1 202 ? -18.872 -4.436 19.584 1.00 93.12 202 THR A CA 1
ATOM 1529 C C . THR A 1 202 ? -19.410 -5.781 19.115 1.00 93.12 202 THR A C 1
ATOM 1531 O O . THR A 1 202 ? -18.753 -6.800 19.336 1.00 93.12 202 THR A O 1
ATOM 1534 N N . ALA A 1 203 ? -20.594 -5.811 18.500 1.00 92.56 203 ALA A N 1
ATOM 1535 C CA . ALA A 1 203 ? -21.167 -7.027 17.939 1.00 92.56 203 ALA A CA 1
ATOM 1536 C C . ALA A 1 203 ? -20.329 -7.519 16.750 1.00 92.56 203 ALA A C 1
ATOM 1538 O O . ALA A 1 203 ? -19.949 -8.690 16.723 1.00 92.56 203 ALA A O 1
ATOM 1539 N N . GLU A 1 204 ? -19.946 -6.613 15.849 1.00 93.81 204 GLU A N 1
ATOM 1540 C CA . GLU A 1 204 ? -19.051 -6.893 14.722 1.00 93.81 204 GLU A CA 1
ATOM 1541 C C . GLU A 1 204 ? -17.706 -7.454 15.188 1.00 93.81 204 GLU A C 1
ATOM 1543 O O . GLU A 1 204 ? -17.238 -8.465 14.670 1.00 93.81 204 GLU A O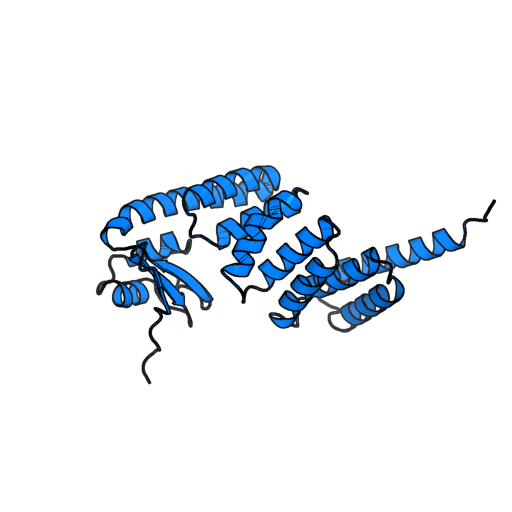 1
ATOM 1548 N N . VAL A 1 205 ? -17.092 -6.858 16.216 1.00 95.69 205 VAL A N 1
ATOM 1549 C CA . VAL A 1 205 ? -15.815 -7.358 16.746 1.00 95.69 205 VAL A CA 1
ATOM 1550 C C . VAL A 1 205 ? -15.957 -8.728 17.414 1.00 95.69 205 VAL A C 1
ATOM 1552 O O . VAL A 1 205 ? -15.056 -9.558 17.286 1.00 95.69 205 VAL A O 1
ATOM 1555 N N . ARG A 1 206 ? -17.071 -9.012 18.101 1.00 95.56 206 ARG A N 1
ATOM 1556 C CA . ARG A 1 206 ? -17.327 -10.353 18.658 1.00 95.56 206 ARG A CA 1
ATOM 1557 C C . ARG A 1 206 ? -17.477 -11.400 17.555 1.00 95.56 206 ARG A C 1
ATOM 1559 O O . ARG A 1 206 ? -16.869 -12.463 17.668 1.00 95.56 206 ARG A O 1
ATOM 1566 N N . ASP A 1 207 ? -18.231 -11.093 16.501 1.00 94.94 207 ASP A N 1
ATOM 1567 C CA . ASP A 1 207 ? -18.370 -11.961 15.325 1.00 94.94 207 ASP A CA 1
ATOM 1568 C C . ASP A 1 207 ? -17.015 -12.179 14.632 1.00 94.94 207 ASP A C 1
ATOM 1570 O O . ASP A 1 207 ? -16.641 -13.318 14.356 1.00 94.94 207 ASP A O 1
ATOM 1574 N N . LEU A 1 208 ? -16.217 -11.119 14.467 1.00 95.19 208 LEU A N 1
ATOM 1575 C CA . LEU A 1 208 ? -14.866 -11.200 13.909 1.00 95.19 208 LEU A CA 1
ATOM 1576 C C . LEU A 1 208 ? -13.970 -12.160 14.707 1.00 95.19 208 LEU A C 1
ATOM 1578 O O . LEU A 1 208 ? -13.307 -13.014 14.123 1.00 95.19 208 LEU A O 1
ATOM 1582 N N . ILE A 1 209 ? -13.966 -12.048 16.040 1.00 96.44 209 ILE A N 1
ATOM 1583 C CA . ILE A 1 209 ? -13.183 -12.927 16.924 1.00 96.44 209 ILE A CA 1
ATOM 1584 C C . ILE A 1 209 ? -13.675 -14.377 16.843 1.00 96.44 209 ILE A C 1
ATOM 1586 O O . ILE A 1 209 ? -12.859 -15.294 16.899 1.00 96.44 209 ILE A O 1
ATOM 1590 N N . ALA A 1 210 ? -14.987 -14.594 16.724 1.00 95.62 210 ALA A N 1
ATOM 1591 C CA . ALA A 1 210 ? -15.561 -15.932 16.619 1.00 95.62 210 ALA A CA 1
ATOM 1592 C C . ALA A 1 210 ? -15.229 -16.609 15.280 1.00 95.62 210 ALA A C 1
ATOM 1594 O O . ALA A 1 210 ? -14.982 -17.812 15.255 1.00 95.62 210 ALA A O 1
ATOM 1595 N N . ARG A 1 211 ? -15.204 -15.847 14.177 1.00 94.88 211 ARG A N 1
ATOM 1596 C CA . ARG A 1 211 ? -14.893 -16.366 12.834 1.00 94.88 211 ARG A CA 1
ATOM 1597 C C . ARG A 1 211 ? -13.406 -16.612 12.605 1.00 94.88 211 ARG A C 1
ATOM 1599 O O . ARG A 1 211 ? -13.064 -17.554 11.899 1.00 94.88 211 ARG A O 1
ATOM 1606 N N . TYR A 1 212 ? -12.540 -15.791 13.198 1.00 94.25 212 TYR A N 1
ATOM 1607 C CA . TYR A 1 212 ? -11.088 -15.849 12.992 1.00 94.25 212 TYR A CA 1
ATOM 1608 C C . TYR A 1 212 ? -10.320 -15.998 14.318 1.00 94.25 212 TYR A C 1
ATOM 1610 O O . TYR A 1 212 ? -9.451 -15.181 14.620 1.00 94.25 212 TYR A O 1
ATOM 1618 N N . PRO A 1 213 ? -10.617 -17.016 15.148 1.00 93.81 213 PRO A N 1
ATOM 1619 C CA . PRO A 1 213 ? -10.116 -17.091 16.524 1.00 93.81 213 PRO A CA 1
ATOM 1620 C C . PRO A 1 213 ? -8.584 -17.127 16.635 1.00 93.81 213 PRO A C 1
ATOM 1622 O O . PRO A 1 213 ? -8.044 -16.625 17.630 1.00 93.81 213 PRO A O 1
ATOM 1625 N N . ASP A 1 214 ? -7.913 -17.663 15.614 1.00 93.00 214 ASP A N 1
ATOM 1626 C CA . ASP A 1 214 ? -6.458 -17.835 15.549 1.00 93.00 214 ASP A CA 1
ATOM 1627 C C . ASP A 1 214 ? -5.737 -16.703 14.793 1.00 93.00 214 ASP A C 1
ATOM 1629 O O . ASP A 1 214 ? -4.507 -16.666 14.763 1.00 93.00 214 ASP A O 1
ATOM 1633 N N . ASP A 1 215 ? -6.473 -15.751 14.207 1.00 94.31 215 ASP A N 1
ATOM 1634 C CA . ASP A 1 215 ? -5.862 -14.641 13.476 1.00 94.31 215 ASP A CA 1
ATOM 1635 C C . ASP A 1 215 ? -5.184 -13.651 14.454 1.00 94.31 215 ASP A C 1
ATOM 1637 O O . ASP A 1 215 ? -5.811 -13.227 15.437 1.00 94.31 215 ASP A O 1
ATOM 1641 N N . PRO A 1 216 ? -3.925 -13.229 14.213 1.00 93.38 216 PRO A N 1
ATOM 1642 C CA . PRO A 1 216 ? -3.195 -12.323 15.103 1.00 93.38 216 PRO A CA 1
ATOM 1643 C C . PRO A 1 216 ? -3.916 -10.999 15.396 1.00 93.38 216 PRO A C 1
ATOM 1645 O O . PRO A 1 216 ? -3.823 -10.472 16.511 1.00 93.38 216 PRO A O 1
ATOM 1648 N N . VAL A 1 217 ? -4.670 -10.462 14.433 1.00 94.56 217 VAL A N 1
ATOM 1649 C CA . VAL A 1 217 ? -5.438 -9.218 14.569 1.00 94.56 217 VAL A CA 1
ATOM 1650 C C . VAL A 1 217 ? -6.542 -9.372 15.612 1.00 94.56 217 VAL A C 1
ATOM 1652 O O . VAL A 1 217 ? -6.842 -8.417 16.337 1.00 94.56 217 VAL A O 1
ATOM 1655 N N . THR A 1 218 ? -7.101 -10.573 15.792 1.00 92.62 218 THR A N 1
ATOM 1656 C CA . THR A 1 218 ? -8.140 -10.793 16.810 1.00 92.62 218 THR A CA 1
ATOM 1657 C C . THR A 1 218 ? -7.619 -10.666 18.234 1.00 92.62 218 THR A C 1
ATOM 1659 O O . THR A 1 218 ? -8.381 -10.312 19.133 1.00 92.62 218 THR A O 1
ATOM 1662 N N . LYS A 1 219 ? -6.315 -10.848 18.480 1.00 92.31 219 LYS A N 1
ATOM 1663 C CA . LYS A 1 219 ? -5.713 -10.511 19.781 1.00 92.31 219 LYS A CA 1
ATOM 1664 C C . LYS A 1 219 ? -5.862 -9.018 20.075 1.00 92.31 219 LYS A C 1
ATOM 1666 O O . LYS A 1 219 ? -6.292 -8.645 21.167 1.00 92.31 219 LYS A O 1
ATOM 1671 N N . THR A 1 220 ? -5.573 -8.178 19.087 1.00 92.81 220 THR A N 1
ATOM 1672 C CA . THR A 1 220 ? -5.772 -6.725 19.166 1.00 92.81 220 THR A CA 1
ATOM 1673 C C . THR A 1 220 ? -7.256 -6.377 19.295 1.00 92.81 220 THR A C 1
ATOM 1675 O O . THR A 1 220 ? -7.615 -5.491 20.070 1.00 92.81 220 THR A O 1
ATOM 1678 N N . ALA A 1 221 ? -8.130 -7.093 18.584 1.00 94.00 221 ALA A N 1
ATOM 1679 C CA . ALA A 1 221 ? -9.577 -6.917 18.665 1.00 94.00 221 ALA A CA 1
ATOM 1680 C C . ALA A 1 221 ? -10.119 -7.217 20.076 1.00 94.00 221 ALA A C 1
ATOM 1682 O O . ALA A 1 221 ? -10.879 -6.418 20.616 1.00 94.00 221 ALA A O 1
ATOM 1683 N N . ARG A 1 222 ? -9.658 -8.301 20.722 1.00 94.00 222 ARG A N 1
ATOM 1684 C CA . ARG A 1 222 ? -10.005 -8.647 22.115 1.00 94.00 222 ARG A CA 1
ATOM 1685 C C . ARG A 1 222 ? -9.567 -7.564 23.100 1.00 94.00 222 ARG A C 1
ATOM 1687 O O . ARG A 1 222 ? -10.348 -7.163 23.957 1.00 94.00 222 ARG A O 1
ATOM 1694 N N . GLN A 1 223 ? -8.331 -7.074 22.969 1.00 92.88 223 GLN A N 1
ATOM 1695 C CA . GLN A 1 223 ? -7.810 -6.002 23.827 1.00 92.88 223 GLN A CA 1
ATOM 1696 C C . GLN A 1 223 ? -8.597 -4.701 23.660 1.00 92.88 223 GLN A C 1
ATOM 1698 O O . GLN A 1 223 ? -8.889 -4.021 24.642 1.00 92.88 223 GLN A O 1
ATOM 1703 N N . TRP A 1 224 ? -8.936 -4.358 22.417 1.00 92.25 224 TRP A N 1
ATOM 1704 C CA . TRP A 1 224 ? -9.769 -3.201 22.117 1.00 92.25 224 TRP A CA 1
ATOM 1705 C C . TRP A 1 224 ? -11.168 -3.356 22.722 1.00 92.25 224 TRP A C 1
ATOM 1707 O O . TRP A 1 224 ? -11.608 -2.462 23.440 1.00 92.25 224 TRP A O 1
ATOM 1717 N N . LEU A 1 225 ? -11.814 -4.511 22.521 1.00 91.56 225 LEU A N 1
ATOM 1718 C CA . LEU A 1 225 ? -13.152 -4.793 23.037 1.00 91.56 225 LEU A CA 1
ATOM 1719 C C . LEU A 1 225 ? -13.198 -4.692 24.566 1.00 91.56 225 LEU A C 1
ATOM 1721 O O . LEU A 1 225 ? -14.087 -4.031 25.087 1.00 91.56 225 LEU A O 1
ATOM 1725 N N . ALA A 1 226 ? -12.218 -5.271 25.271 1.00 90.50 226 ALA A N 1
ATOM 1726 C CA . ALA A 1 226 ? -12.130 -5.204 26.731 1.00 90.50 226 ALA A CA 1
ATOM 1727 C C . ALA A 1 226 ? -12.121 -3.751 27.240 1.00 90.50 226 ALA A C 1
ATOM 1729 O O . ALA A 1 226 ? -12.947 -3.385 28.076 1.00 90.50 226 ALA A O 1
ATOM 1730 N N . ARG A 1 227 ? -11.262 -2.902 26.656 1.00 87.19 227 ARG A N 1
ATOM 1731 C CA . ARG A 1 227 ? -11.173 -1.469 26.993 1.00 87.19 227 ARG A CA 1
ATOM 1732 C C . ARG A 1 227 ? -12.464 -0.713 26.682 1.00 87.19 227 ARG A C 1
ATOM 1734 O O . ARG A 1 227 ? -12.865 0.144 27.462 1.00 87.19 227 ARG A O 1
ATOM 1741 N N . ALA A 1 228 ? -13.110 -1.032 25.561 1.00 82.50 228 ALA A N 1
ATOM 1742 C CA . ALA A 1 228 ? -14.391 -0.450 25.170 1.00 82.50 228 ALA A CA 1
ATOM 1743 C C . ALA A 1 228 ? -15.493 -0.748 26.205 1.00 82.50 228 ALA A C 1
ATOM 1745 O O . ALA A 1 228 ? -16.247 0.151 26.583 1.00 82.50 228 ALA A O 1
ATOM 1746 N N . THR A 1 229 ? -15.560 -1.982 26.720 1.00 78.19 229 THR A N 1
ATOM 1747 C CA . THR A 1 229 ? -16.486 -2.344 27.808 1.00 78.19 229 THR A CA 1
ATOM 1748 C C . THR A 1 229 ? -16.186 -1.598 29.106 1.00 78.19 229 THR A C 1
ATOM 1750 O O . THR A 1 229 ? -17.110 -1.048 29.704 1.00 78.19 229 THR A O 1
ATOM 1753 N N . ASP A 1 230 ? -14.918 -1.509 29.513 1.00 78.62 230 ASP A N 1
ATOM 1754 C CA . ASP A 1 230 ? -14.527 -0.809 30.746 1.00 78.62 230 ASP A CA 1
ATOM 1755 C C . ASP A 1 230 ? -14.853 0.692 30.686 1.00 78.62 230 ASP A C 1
ATOM 1757 O O . ASP A 1 230 ? -15.316 1.278 31.666 1.00 78.62 230 ASP A O 1
ATOM 1761 N N . GLN A 1 231 ? -14.673 1.321 29.521 1.00 71.38 231 GLN A N 1
ATOM 1762 C CA . GLN A 1 231 ? -14.987 2.736 29.315 1.00 71.38 231 GLN A CA 1
ATOM 1763 C C . GLN A 1 231 ? -16.494 3.017 29.437 1.00 71.38 231 GLN A C 1
ATOM 1765 O O . GLN A 1 231 ? -16.883 4.033 30.018 1.00 71.38 231 GLN A O 1
ATOM 1770 N N . LYS A 1 232 ? -17.344 2.100 28.951 1.00 66.31 232 LYS A N 1
ATOM 1771 C CA . LYS A 1 232 ? -18.809 2.192 29.078 1.00 66.31 232 LYS A CA 1
ATOM 1772 C C . LYS A 1 232 ? -19.238 2.042 30.546 1.00 66.31 232 LYS A C 1
ATOM 1774 O O . LYS A 1 232 ? -20.029 2.845 31.034 1.00 66.31 232 LYS A O 1
ATOM 1779 N N . VAL A 1 233 ? -18.642 1.095 31.281 1.00 60.47 233 VAL A N 1
ATOM 1780 C CA . VAL A 1 233 ? -18.896 0.893 32.723 1.00 60.47 233 VAL A CA 1
ATOM 1781 C C . VAL A 1 233 ? -18.454 2.110 33.549 1.00 60.47 233 VAL A C 1
ATOM 1783 O O . VAL A 1 233 ? -19.209 2.591 34.390 1.00 60.47 233 VAL A O 1
ATOM 1786 N N . GLY A 1 234 ? -17.271 2.670 33.281 1.00 56.47 234 GLY A N 1
ATOM 1787 C CA . GLY A 1 234 ? -16.763 3.853 33.986 1.00 56.47 234 GLY A CA 1
ATOM 1788 C C . GLY A 1 234 ? -17.576 5.133 33.740 1.00 56.47 234 GLY A C 1
ATOM 1789 O O . GLY A 1 234 ? -17.664 5.981 34.630 1.00 56.47 234 GLY A O 1
ATOM 1790 N N . ALA A 1 235 ? -18.199 5.274 32.565 1.00 58.59 235 ALA A N 1
ATOM 1791 C CA . ALA A 1 235 ? -19.107 6.381 32.259 1.00 58.59 235 ALA A CA 1
ATOM 1792 C C . ALA A 1 235 ? -20.457 6.257 32.990 1.00 58.59 235 ALA A C 1
ATOM 1794 O O . ALA A 1 235 ? -20.999 7.269 33.428 1.00 58.59 235 ALA A O 1
ATOM 1795 N N . SER A 1 236 ? -20.969 5.037 33.185 1.00 57.31 236 SER A N 1
ATOM 1796 C CA . SER A 1 236 ? -22.217 4.785 33.925 1.00 57.31 236 SER A CA 1
ATOM 1797 C C . SER A 1 236 ? -22.098 4.951 35.447 1.00 57.31 236 SER A C 1
ATOM 1799 O O . SER A 1 236 ? -23.121 5.084 36.112 1.00 57.31 236 SER A O 1
ATOM 1801 N N . ILE A 1 237 ? -20.883 4.948 36.010 1.00 53.94 237 ILE A N 1
ATOM 1802 C CA . ILE A 1 237 ? -20.648 5.028 37.466 1.00 53.94 237 ILE A CA 1
ATOM 1803 C C . ILE A 1 237 ? -20.407 6.471 37.956 1.00 53.94 237 ILE A C 1
ATOM 1805 O O . ILE A 1 237 ? -20.480 6.720 39.158 1.00 53.94 237 ILE A O 1
ATOM 1809 N N . ARG A 1 238 ? -20.158 7.459 37.078 1.00 43.59 238 ARG A N 1
ATOM 1810 C CA . ARG A 1 238 ? -20.007 8.858 37.527 1.00 43.59 238 ARG A CA 1
ATOM 1811 C C . ARG A 1 238 ? -21.360 9.409 38.004 1.00 43.59 238 ARG A C 1
ATOM 1813 O O . ARG A 1 238 ? -22.258 9.542 37.172 1.00 43.59 238 ARG A O 1
ATOM 1820 N N . PRO A 1 239 ? -21.522 9.767 39.293 1.00 41.34 239 PRO A N 1
ATOM 1821 C CA . PRO A 1 239 ? -22.725 10.455 39.739 1.00 41.34 239 PRO A CA 1
ATOM 1822 C C . PRO A 1 239 ? -22.789 11.821 39.046 1.00 41.34 239 PRO A C 1
ATOM 1824 O O . PRO A 1 239 ? -21.784 12.534 38.988 1.00 41.34 239 PRO A O 1
ATOM 1827 N N . GLN A 1 240 ? -23.946 12.157 38.472 1.00 36.88 240 GLN A N 1
ATOM 1828 C CA . GLN A 1 240 ? -24.172 13.504 37.951 1.00 36.88 240 GLN A CA 1
ATOM 1829 C C . GLN A 1 240 ? -24.216 14.498 39.126 1.00 36.88 240 GLN A C 1
ATOM 1831 O O . GLN A 1 240 ? -24.769 14.134 40.168 1.00 36.88 240 GLN A O 1
ATOM 1836 N N . PRO A 1 241 ? -23.595 15.687 38.996 1.00 50.22 241 PRO A N 1
ATOM 1837 C CA . PRO A 1 241 ? -23.661 16.727 40.019 1.00 50.22 241 PRO A CA 1
ATOM 1838 C C . PRO A 1 241 ? -25.079 17.281 40.199 1.00 50.22 241 PRO A C 1
ATOM 1840 O O . PRO A 1 241 ? -25.842 17.300 39.205 1.00 50.22 241 PRO A O 1
#

Foldseek 3Di:
DDDDAQFDDADPVQRKTKGAAQAWAALQVVCCSPPVGRPLQCLQCLLQLHDNPGTDHHGRITTHGPPVCSVVSSVLSVVLNVLQVVLVVCCVPVNLVSSLVSLVSSCVSRVPHLVSLLSNLVSCVRVLNLVSSQPSLVVSCVVRVLDLVSLQSNLSSCVSVLVLVSSLVSLVSSCVSPVLPLSSQLSNLVSCVVVPVLVVSLVSLVVSCVVCVPDPVNVVSVVVSVVSVVVVVVVVPDDDD

pLDDT: mean 90.38, std 12.97, range [36.19, 98.69]

Radius of gyration: 21.78 Å; chains: 1; bounding box: 44×38×70 Å

Secondary structure (DSSP, 8-state):
-PPPPSEEEE-TTT--EEEE-SS-B-HHHHHHHHHSSSTTHHHHHHHHTS-TTSPBPTT-EEEEPPGGGHHHHHHHHHHHHHHHHHHHHHHHHT-HHHHHHHHHHHHHH-TT-HHHHHHHHHHHHHTT-HHHHHHHHHHHHHH-TT-HHHHHHHHHHHHHTT-HHHHHHHHHHHHHH-TT-HHHHHHHHHHHHHHT-HHHHHHHHHHHHHH-TT-HHHHHHHHHHHHHHHHHHHHHHSPP-